Protein AF-A0A8T0DRS9-F1 (afdb_monomer_lite)

Organism: NCBI:txid34504

Secondary structure (DSSP, 8-state):
-TT--HHHHHHHHHTT-TTTTS-HHHHHHHSHHHHHHHHHH-TTT--GGG-----SHHHHHHHHHHHHHHHHH-HHHHHHHHHTTTTTTHHHHHHHHTT-TTHHHHHHHHHHHHHH-PPP---SSS---STHHHHHHS-GGGSPPHHHHHHHHS-HHHHHH---HHHHHHHHHHHHHHHHHHHS---

Structure (mmCIF, N/CA/C/O backbone):
data_AF-A0A8T0DRS9-F1
#
_entry.id   AF-A0A8T0DRS9-F1
#
loop_
_atom_site.group_PDB
_atom_site.id
_atom_site.type_symbol
_atom_site.label_ato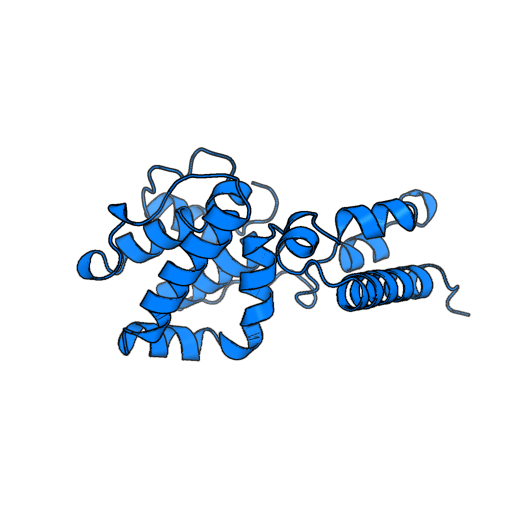m_id
_atom_site.label_alt_id
_atom_site.label_comp_id
_atom_site.label_asym_id
_atom_site.label_entity_id
_atom_site.label_seq_id
_atom_site.pdbx_PDB_ins_code
_atom_site.Cartn_x
_atom_site.Cartn_y
_atom_site.Cartn_z
_atom_site.occupancy
_atom_site.B_iso_or_equiv
_atom_site.auth_seq_id
_atom_site.auth_comp_id
_atom_site.auth_asym_id
_atom_site.auth_atom_id
_atom_site.pdbx_PDB_model_num
ATOM 1 N N . MET A 1 1 ? -8.642 -8.066 -9.928 1.00 46.03 1 MET A N 1
ATOM 2 C CA . MET A 1 1 ? -8.409 -8.672 -8.598 1.00 46.03 1 MET A CA 1
ATOM 3 C C . MET A 1 1 ? -7.389 -9.819 -8.673 1.00 46.03 1 MET A C 1
ATOM 5 O O . MET A 1 1 ? -7.574 -10.842 -8.034 1.00 46.03 1 MET A O 1
ATOM 9 N N . ALA A 1 2 ? -6.316 -9.695 -9.464 1.00 46.25 2 ALA A N 1
ATOM 10 C CA . ALA A 1 2 ? -5.325 -10.766 -9.580 1.00 46.25 2 ALA A CA 1
ATOM 11 C C . ALA A 1 2 ? -4.291 -10.628 -8.448 1.00 46.25 2 ALA A C 1
ATOM 13 O O . ALA A 1 2 ? -3.610 -9.605 -8.366 1.00 46.25 2 ALA A O 1
ATOM 14 N N . GLY A 1 3 ? -4.208 -11.627 -7.566 1.00 65.19 3 GLY A N 1
ATOM 15 C CA . GLY A 1 3 ? -3.135 -11.766 -6.571 1.00 65.19 3 GLY A CA 1
ATOM 16 C C . GLY A 1 3 ? -3.484 -11.466 -5.108 1.00 65.19 3 GLY A C 1
ATOM 17 O O . GLY A 1 3 ? -2.577 -11.493 -4.282 1.00 65.19 3 GLY A O 1
ATOM 18 N N . LEU A 1 4 ? -4.744 -11.172 -4.767 1.00 73.94 4 LEU A N 1
ATOM 19 C CA . LEU A 1 4 ? -5.191 -11.125 -3.367 1.00 73.94 4 LEU A CA 1
ATOM 20 C C . LEU A 1 4 ? -5.610 -12.520 -2.909 1.00 73.94 4 LEU A C 1
ATOM 22 O O . LEU A 1 4 ? -6.328 -13.215 -3.629 1.00 73.94 4 LEU A O 1
ATOM 26 N N . THR A 1 5 ? -5.197 -12.915 -1.706 1.00 81.19 5 THR A N 1
ATOM 27 C CA . THR A 1 5 ? -5.660 -14.168 -1.108 1.00 81.19 5 THR A CA 1
ATOM 28 C C . THR A 1 5 ? -7.154 -14.075 -0.806 1.00 81.19 5 THR A C 1
ATOM 30 O O . THR A 1 5 ? -7.698 -13.008 -0.496 1.00 81.19 5 THR A O 1
ATOM 33 N N . ARG A 1 6 ? -7.845 -15.215 -0.898 1.00 83.50 6 ARG A N 1
ATOM 34 C CA . ARG A 1 6 ? -9.301 -15.286 -0.697 1.00 83.50 6 ARG A CA 1
ATOM 35 C C . ARG A 1 6 ? -9.728 -14.735 0.665 1.00 83.50 6 ARG A C 1
ATOM 37 O O . ARG A 1 6 ? -10.801 -14.154 0.785 1.00 83.50 6 ARG A O 1
ATOM 44 N N . GLU A 1 7 ? -8.896 -14.932 1.680 1.00 85.56 7 GLU A N 1
ATOM 45 C CA . GLU A 1 7 ? -9.146 -14.492 3.053 1.00 85.56 7 GLU A CA 1
ATOM 46 C C . GLU A 1 7 ? -9.147 -12.967 3.166 1.00 85.56 7 GLU A C 1
ATOM 48 O O . GLU A 1 7 ? -10.115 -12.399 3.671 1.00 85.56 7 GLU A O 1
ATOM 53 N N . VAL A 1 8 ? -8.133 -12.305 2.600 1.00 84.69 8 VAL A N 1
ATOM 54 C CA . VAL A 1 8 ? -8.031 -10.838 2.591 1.00 84.69 8 VAL A CA 1
ATOM 55 C C . VAL A 1 8 ? -9.166 -10.224 1.770 1.00 84.69 8 VAL A C 1
ATOM 57 O O . VAL A 1 8 ? -9.766 -9.239 2.188 1.00 84.69 8 VAL A O 1
ATOM 60 N N . ALA A 1 9 ? -9.527 -10.830 0.635 1.00 84.69 9 ALA A N 1
ATOM 61 C CA . ALA A 1 9 ? -10.648 -10.357 -0.178 1.00 84.69 9 ALA A CA 1
ATOM 62 C C . ALA A 1 9 ? -11.995 -10.452 0.562 1.00 84.69 9 ALA A C 1
ATOM 64 O O . ALA A 1 9 ? -12.776 -9.502 0.540 1.00 84.69 9 ALA A O 1
ATOM 65 N N . ARG A 1 10 ? -12.262 -11.570 1.254 1.00 86.69 10 ARG A N 1
ATOM 66 C CA . ARG A 1 10 ? -13.471 -11.728 2.084 1.00 86.69 10 ARG A CA 1
ATOM 67 C C . ARG A 1 10 ? -13.501 -10.740 3.240 1.00 86.69 10 ARG A C 1
ATOM 69 O O . ARG A 1 10 ? -14.558 -10.200 3.544 1.00 86.69 10 ARG A O 1
ATOM 76 N N . TRP A 1 11 ? -12.354 -10.500 3.864 1.00 88.94 11 TRP A N 1
ATOM 77 C CA . TRP A 1 11 ? -12.235 -9.517 4.928 1.00 88.94 11 TRP A CA 1
ATOM 78 C C . TRP A 1 11 ? -12.556 -8.102 4.443 1.00 88.94 11 TRP A C 1
ATOM 80 O O . TRP A 1 11 ? -13.396 -7.438 5.042 1.00 88.94 11 TRP A O 1
ATOM 90 N N . LEU A 1 12 ? -11.980 -7.669 3.320 1.00 85.81 12 LEU A N 1
ATOM 91 C CA . LEU A 1 12 ? -12.289 -6.354 2.748 1.00 85.81 12 LEU A CA 1
ATOM 92 C C . LEU A 1 12 ? -13.773 -6.207 2.394 1.00 85.81 12 LEU A C 1
ATOM 94 O O . LEU A 1 12 ? -14.360 -5.165 2.665 1.00 85.81 12 LEU A O 1
ATOM 98 N N . LEU A 1 13 ? -14.395 -7.263 1.861 1.00 85.44 13 LEU A N 1
ATOM 99 C CA . LEU A 1 13 ? -15.836 -7.283 1.606 1.00 85.44 13 LEU A CA 1
ATOM 100 C C . LEU A 1 13 ? -16.659 -7.177 2.898 1.00 85.44 13 LEU A C 1
ATOM 102 O O . LEU A 1 13 ? -17.650 -6.459 2.922 1.00 85.44 13 LEU A O 1
ATOM 106 N N . SER A 1 14 ? -16.238 -7.838 3.981 1.00 86.81 14 SER A N 1
ATOM 107 C CA . SER A 1 14 ? -16.949 -7.780 5.268 1.00 86.81 14 SER A CA 1
ATOM 108 C C . SER A 1 14 ? -16.939 -6.397 5.926 1.00 86.81 14 SER A C 1
ATOM 110 O O . SER A 1 14 ? -17.808 -6.110 6.742 1.00 86.81 14 SER A O 1
ATOM 112 N N . LEU A 1 15 ? -15.989 -5.533 5.556 1.00 84.00 15 LEU A N 1
ATOM 113 C CA . LEU A 1 15 ? -15.896 -4.161 6.058 1.00 84.00 15 LEU A CA 1
ATOM 114 C C . LEU A 1 15 ? -16.894 -3.202 5.385 1.00 84.00 15 LEU A C 1
ATOM 116 O O . LEU A 1 15 ? -17.016 -2.068 5.835 1.00 84.00 15 LEU A O 1
ATOM 120 N N . ASN A 1 16 ? -17.606 -3.633 4.330 1.00 79.31 16 ASN A N 1
ATOM 121 C CA . ASN A 1 16 ? -18.579 -2.825 3.578 1.00 79.31 16 ASN A CA 1
ATOM 122 C C . ASN A 1 16 ? -18.042 -1.438 3.169 1.00 79.31 16 ASN A C 1
ATOM 124 O O . ASN A 1 16 ? -18.713 -0.418 3.317 1.00 79.31 16 ASN A O 1
ATOM 128 N N . LEU A 1 17 ? -16.811 -1.402 2.649 1.00 79.88 17 LEU A N 1
ATOM 129 C CA . LEU A 1 17 ? -16.143 -0.155 2.276 1.00 79.88 17 LEU A CA 1
ATOM 130 C C . LEU A 1 17 ? -16.810 0.475 1.036 1.00 79.88 17 LEU A C 1
ATOM 132 O O . LEU A 1 17 ? -16.958 -0.206 0.013 1.00 79.88 17 LEU A O 1
ATOM 136 N N . PRO A 1 18 ? -17.149 1.776 1.064 1.00 70.75 18 PRO A N 1
ATOM 137 C CA . PRO A 1 18 ? -17.890 2.435 -0.014 1.00 70.75 18 PRO A CA 1
ATOM 138 C C . PRO A 1 18 ? -17.114 2.475 -1.342 1.00 70.75 18 PRO A C 1
ATOM 140 O O . PRO A 1 18 ? -17.714 2.413 -2.417 1.00 70.75 18 PRO A O 1
ATOM 143 N N . HIS A 1 19 ? -15.776 2.504 -1.299 1.00 66.00 19 HIS A N 1
ATOM 144 C CA . HIS A 1 19 ? -14.925 2.614 -2.491 1.00 66.00 19 HIS A CA 1
ATOM 145 C C . HIS A 1 19 ? -14.345 1.283 -3.002 1.00 66.00 19 HIS A C 1
ATOM 147 O O . HIS A 1 19 ? -13.561 1.275 -3.956 1.00 66.00 19 HIS A O 1
ATOM 153 N N . PHE A 1 20 ? -14.751 0.138 -2.440 1.00 64.69 20 PHE A N 1
ATOM 154 C CA . PHE A 1 20 ? -14.174 -1.168 -2.794 1.00 64.69 20 PHE A CA 1
ATOM 155 C C . PHE A 1 20 ? -14.444 -1.607 -4.250 1.00 64.69 20 PHE A C 1
ATOM 157 O O . PHE A 1 20 ? -13.654 -2.352 -4.830 1.00 64.69 20 PHE A O 1
ATOM 164 N N . ASN A 1 21 ? -15.511 -1.100 -4.883 1.00 59.84 21 ASN A N 1
ATOM 165 C CA . ASN A 1 21 ? -15.937 -1.500 -6.234 1.00 59.84 21 ASN A CA 1
ATOM 166 C C . ASN A 1 21 ? -15.096 -0.915 -7.391 1.00 59.84 21 ASN A C 1
ATOM 168 O O . ASN A 1 21 ? -15.341 -1.237 -8.554 1.00 59.84 21 ASN A O 1
ATOM 172 N N . LYS A 1 22 ? -14.110 -0.052 -7.113 1.00 62.28 22 LYS A N 1
ATOM 173 C CA . LYS A 1 22 ? -13.259 0.591 -8.134 1.00 62.28 22 LYS A CA 1
ATOM 174 C C . LYS A 1 22 ? -11.864 -0.054 -8.201 1.00 62.28 22 LYS A C 1
ATOM 176 O O . LYS A 1 22 ? -11.583 -1.042 -7.530 1.00 62.28 22 LYS A O 1
ATOM 181 N N . LYS A 1 23 ? -10.962 0.466 -9.052 1.00 74.44 23 LYS A N 1
ATOM 182 C CA . LYS A 1 23 ? -9.571 -0.021 -9.200 1.00 74.44 23 LYS A CA 1
ATOM 183 C C . LYS A 1 23 ? -8.839 0.022 -7.847 1.00 74.44 23 LYS A C 1
ATOM 185 O O . LYS A 1 23 ? -8.215 1.027 -7.523 1.00 74.44 23 LYS A O 1
ATOM 190 N N . LEU A 1 24 ? -8.878 -1.084 -7.098 1.00 75.38 24 LEU A N 1
ATOM 191 C CA . LEU A 1 24 ? -8.311 -1.238 -5.749 1.00 75.38 24 LEU A CA 1
ATOM 192 C C . LEU A 1 24 ? -6.879 -0.702 -5.643 1.00 75.38 24 LEU A C 1
ATOM 194 O O . LEU A 1 24 ? -6.515 -0.062 -4.665 1.00 75.38 24 LEU A O 1
ATOM 198 N N . GLN A 1 25 ? -6.083 -0.909 -6.695 1.00 76.88 25 GLN A N 1
ATOM 199 C CA . GLN A 1 25 ? -4.705 -0.441 -6.734 1.00 76.88 25 GLN A CA 1
ATOM 200 C C . GLN A 1 25 ? -4.586 1.087 -6.632 1.00 76.88 25 GLN A C 1
ATOM 202 O O . GLN A 1 25 ? -3.713 1.593 -5.936 1.00 76.88 25 GLN A O 1
ATOM 207 N N . CYS A 1 26 ? -5.476 1.827 -7.292 1.00 76.62 26 CYS A N 1
ATOM 208 C CA . CYS A 1 26 ? -5.476 3.287 -7.253 1.00 76.62 26 CYS A CA 1
ATOM 209 C C . CYS A 1 26 ? -5.907 3.802 -5.877 1.00 76.62 26 CYS A C 1
ATOM 211 O O . CYS A 1 26 ? -5.278 4.711 -5.352 1.00 76.62 26 CYS A O 1
ATOM 213 N N . TYR A 1 27 ? -6.925 3.187 -5.274 1.00 80.31 27 TYR A N 1
ATOM 214 C CA . TYR A 1 27 ? -7.449 3.596 -3.968 1.00 80.31 27 TYR A CA 1
ATOM 215 C C . TYR A 1 27 ? -6.508 3.258 -2.807 1.00 80.31 27 TYR A C 1
ATOM 217 O O . TYR A 1 27 ? -6.389 4.045 -1.869 1.00 80.31 27 TYR A O 1
ATOM 225 N N . VAL A 1 28 ? -5.788 2.133 -2.891 1.00 82.44 28 VAL A N 1
ATOM 226 C CA . VAL A 1 28 ? -4.712 1.827 -1.939 1.00 82.44 28 VAL A CA 1
ATOM 227 C C . VAL A 1 28 ? -3.534 2.768 -2.150 1.00 82.44 28 VAL A C 1
ATOM 229 O O . VAL A 1 28 ? -3.072 3.354 -1.181 1.00 82.44 28 VAL A O 1
ATOM 232 N N . ALA A 1 29 ? -3.079 2.988 -3.389 1.00 83.94 29 ALA A N 1
ATOM 233 C CA . ALA A 1 29 ? -1.990 3.932 -3.650 1.00 83.94 29 ALA A CA 1
ATOM 234 C C . ALA A 1 29 ? -2.339 5.365 -3.213 1.00 83.94 29 ALA A C 1
ATOM 236 O O . ALA A 1 29 ? -1.458 6.099 -2.773 1.00 83.94 29 ALA A O 1
ATOM 237 N N . ASN A 1 30 ? -3.618 5.747 -3.281 1.00 87.12 30 ASN A N 1
ATOM 238 C CA . ASN A 1 30 ? -4.102 7.030 -2.781 1.00 87.12 30 ASN A CA 1
ATOM 239 C C . ASN A 1 30 ? -4.187 7.118 -1.248 1.00 87.12 30 ASN A C 1
ATOM 241 O O . ASN A 1 30 ? -4.237 8.207 -0.688 1.00 87.12 30 ASN A O 1
ATOM 245 N N . GLY A 1 31 ? -4.187 5.985 -0.551 1.00 85.25 31 GLY A N 1
ATOM 246 C CA . GLY A 1 31 ? -4.298 5.939 0.904 1.00 85.25 31 GLY A CA 1
ATOM 247 C C . GLY A 1 31 ? -5.734 6.070 1.418 1.00 85.25 31 GLY A C 1
ATOM 248 O O . GLY A 1 31 ? -5.994 5.639 2.534 1.00 85.25 31 GLY A O 1
ATOM 249 N N . VAL A 1 32 ? -6.692 6.544 0.609 1.00 87.25 32 VAL A N 1
ATOM 250 C CA . VAL A 1 32 ? -8.112 6.672 0.999 1.00 87.25 32 VAL A CA 1
ATOM 251 C C . VAL A 1 32 ? -8.687 5.335 1.469 1.00 87.25 32 VAL A C 1
ATOM 253 O O . VAL A 1 32 ? -9.280 5.280 2.538 1.00 87.25 32 VAL A O 1
ATOM 256 N N . LEU A 1 33 ? -8.432 4.228 0.755 1.00 87.62 33 LEU A N 1
ATOM 257 C CA . LEU A 1 33 ? -8.924 2.913 1.199 1.00 87.62 33 LEU A CA 1
ATOM 258 C C . LEU A 1 33 ? -8.335 2.507 2.555 1.00 87.62 33 LEU A C 1
ATOM 260 O O . LEU A 1 33 ? -9.010 1.901 3.379 1.00 87.62 33 LEU A O 1
ATOM 264 N N . VAL A 1 34 ? -7.059 2.823 2.783 1.00 87.12 34 VAL A N 1
ATOM 265 C CA . VAL A 1 34 ? -6.387 2.506 4.047 1.00 87.12 34 VAL A CA 1
ATOM 266 C C . VAL A 1 34 ? -6.965 3.362 5.172 1.00 87.12 34 VAL A C 1
ATOM 268 O O . VAL A 1 34 ? -7.214 2.837 6.253 1.00 87.12 34 VAL A O 1
ATOM 271 N N . ALA A 1 35 ? -7.253 4.639 4.913 1.00 88.19 35 ALA A N 1
ATOM 272 C CA . ALA A 1 35 ? -7.939 5.516 5.855 1.00 88.19 35 ALA A CA 1
ATOM 273 C C . ALA A 1 35 ? -9.351 5.007 6.194 1.00 88.19 35 ALA A C 1
ATOM 275 O O . ALA A 1 35 ? -9.716 4.992 7.365 1.00 88.19 35 ALA A O 1
ATOM 276 N N . GLU A 1 36 ? -10.114 4.515 5.217 1.00 88.19 36 GLU A N 1
ATOM 277 C CA . GLU A 1 36 ? -11.431 3.908 5.461 1.00 88.19 36 GLU A CA 1
ATOM 278 C C . GLU A 1 36 ? -11.343 2.643 6.308 1.00 88.19 36 GLU A C 1
ATOM 280 O O . GLU A 1 36 ? -12.080 2.507 7.282 1.00 88.19 36 GLU A O 1
ATOM 285 N N . ILE A 1 37 ? -10.403 1.745 5.990 1.00 87.69 37 ILE A N 1
ATOM 286 C CA . ILE A 1 37 ? -10.152 0.549 6.803 1.00 87.69 37 ILE A CA 1
ATOM 287 C C . ILE A 1 37 ? -9.839 0.968 8.242 1.00 87.69 37 ILE A C 1
ATOM 289 O O . ILE A 1 37 ? -10.420 0.423 9.176 1.00 87.69 37 ILE A O 1
ATOM 293 N N . LEU A 1 38 ? -8.960 1.955 8.436 1.00 84.94 38 LEU A N 1
ATOM 294 C CA . LEU A 1 38 ? -8.630 2.460 9.768 1.00 84.94 38 LEU A CA 1
ATOM 295 C C . LEU A 1 38 ? -9.840 3.095 10.464 1.00 84.94 38 LEU A C 1
ATOM 297 O O . LEU A 1 38 ? -10.013 2.884 11.662 1.00 84.94 38 LEU A O 1
ATOM 301 N N . HIS A 1 39 ? -10.691 3.816 9.734 1.00 87.88 39 HIS A N 1
ATOM 302 C CA . HIS A 1 39 ? -11.919 4.407 10.261 1.00 87.88 39 HIS A CA 1
ATOM 303 C C . HIS A 1 39 ? -12.922 3.340 10.729 1.00 87.88 39 HIS A C 1
ATOM 305 O O . HIS A 1 39 ? -13.549 3.525 11.767 1.00 87.88 39 HIS A O 1
ATOM 311 N N . CYS A 1 40 ? -13.019 2.187 10.053 1.00 87.44 40 CYS A N 1
ATOM 312 C CA . CYS A 1 40 ? -13.867 1.075 10.503 1.00 87.44 40 CYS A CA 1
ATOM 313 C C . CYS A 1 40 ? -13.465 0.530 11.885 1.00 87.44 40 CYS A C 1
ATOM 315 O O . CYS A 1 40 ? -14.333 0.136 12.659 1.00 87.44 40 CYS A O 1
ATOM 317 N N . TYR A 1 41 ? -12.166 0.497 12.205 1.00 83.50 41 TYR A N 1
ATOM 318 C CA . TYR A 1 41 ? -11.684 0.030 13.515 1.00 83.50 41 TYR A CA 1
ATOM 319 C C . TYR A 1 41 ? -11.590 1.153 14.554 1.00 83.50 41 TYR A C 1
ATOM 321 O O . TYR A 1 41 ? -11.786 0.909 15.745 1.00 83.50 41 TYR A O 1
ATOM 329 N N . TYR A 1 42 ? -11.278 2.374 14.118 1.00 84.38 42 TYR A N 1
ATOM 330 C CA . TYR A 1 42 ? -11.006 3.527 14.976 1.00 84.38 42 TYR A CA 1
ATOM 331 C C . TYR A 1 42 ? -11.678 4.805 14.437 1.00 84.38 42 TYR A C 1
ATOM 333 O O . TYR A 1 42 ? -10.984 5.753 14.045 1.00 84.38 42 TYR A O 1
ATOM 341 N N . PRO A 1 43 ? -13.023 4.886 14.459 1.00 84.12 43 PRO A N 1
ATOM 342 C CA . PRO A 1 43 ? -13.759 5.992 13.839 1.00 84.12 43 PRO A CA 1
ATOM 343 C C . PRO A 1 43 ? -13.430 7.351 14.471 1.00 84.12 43 PRO A C 1
ATOM 345 O O . PRO A 1 43 ? -13.326 8.357 13.778 1.00 84.12 43 PRO A O 1
ATOM 348 N N . ASN A 1 44 ? -13.157 7.373 15.779 1.00 83.12 44 ASN A N 1
ATOM 349 C CA . ASN A 1 44 ? -12.844 8.597 16.526 1.00 83.12 44 ASN A CA 1
ATOM 350 C C . ASN A 1 44 ? -11.442 9.163 16.236 1.00 83.12 44 ASN A C 1
ATOM 352 O O . ASN A 1 44 ? -11.121 10.258 16.689 1.00 83.12 44 ASN A O 1
ATOM 356 N N . LYS A 1 45 ? -10.575 8.397 15.563 1.00 80.50 45 LYS A N 1
ATOM 357 C CA . LYS A 1 45 ? -9.159 8.747 15.355 1.00 80.50 45 LYS A CA 1
ATOM 358 C C . LYS A 1 45 ? -8.842 9.118 13.916 1.00 80.50 45 LYS A C 1
ATOM 360 O O . LYS A 1 45 ? -7.914 9.884 13.675 1.00 80.50 45 LYS A O 1
ATOM 365 N N . VAL A 1 46 ? -9.610 8.590 12.968 1.00 84.19 46 VAL A N 1
ATOM 366 C CA . VAL A 1 46 ? -9.441 8.872 11.544 1.00 84.19 46 VAL A CA 1
ATOM 367 C C . VAL A 1 46 ? -10.637 9.659 11.050 1.00 84.19 46 VAL A C 1
ATOM 369 O O . VAL A 1 46 ? -11.720 9.115 10.875 1.00 84.19 46 VAL A O 1
ATOM 372 N N . GLN A 1 47 ? -10.429 10.947 10.805 1.00 86.00 47 GLN A N 1
ATOM 373 C CA . GLN A 1 47 ? -11.436 11.816 10.207 1.00 86.00 47 GLN A CA 1
ATOM 374 C C . GLN A 1 47 ? -11.314 11.749 8.685 1.00 86.00 47 GLN A C 1
ATOM 376 O O . GLN A 1 47 ? -10.331 12.231 8.121 1.00 86.00 47 GLN A O 1
ATOM 381 N N . LEU A 1 48 ? -12.304 11.133 8.031 1.00 85.12 48 LEU A N 1
ATOM 382 C CA . LEU A 1 48 ? -12.307 10.911 6.581 1.00 85.12 48 LEU A CA 1
ATOM 383 C C . LEU A 1 48 ? -12.357 12.217 5.770 1.00 85.12 48 LEU A C 1
ATOM 385 O O . LEU A 1 48 ? -11.843 12.253 4.659 1.00 85.12 48 LEU A O 1
ATOM 389 N N . GLU A 1 49 ? -12.889 13.298 6.344 1.00 85.25 49 GLU A N 1
ATOM 390 C CA . GLU A 1 49 ? -12.997 14.628 5.716 1.00 85.25 49 GLU A CA 1
ATOM 391 C C . GLU A 1 49 ? -11.643 15.232 5.315 1.00 85.25 49 GLU A C 1
ATOM 393 O O . GLU A 1 49 ? -11.561 16.014 4.372 1.00 85.25 49 GLU A O 1
ATOM 398 N N . HIS A 1 50 ? -10.567 14.850 6.006 1.00 85.25 50 HIS A N 1
ATOM 399 C CA . HIS A 1 50 ? -9.220 15.342 5.718 1.00 85.25 50 HIS A CA 1
ATOM 400 C C . HIS A 1 50 ? -8.551 14.642 4.529 1.00 85.25 50 HIS A C 1
ATOM 402 O O . HIS A 1 50 ? -7.497 15.088 4.075 1.00 85.25 50 HIS A O 1
ATOM 408 N N . TYR A 1 51 ? -9.128 13.545 4.036 1.00 86.75 51 TYR A N 1
ATOM 409 C CA . TYR A 1 51 ? -8.563 12.759 2.947 1.00 86.75 51 TYR A CA 1
ATOM 410 C C . TYR A 1 51 ? -9.187 13.159 1.618 1.00 86.75 51 TYR A C 1
ATOM 412 O O . TYR A 1 51 ? -10.405 13.144 1.451 1.00 86.75 51 TYR A O 1
ATOM 420 N N . VAL A 1 52 ? -8.338 13.471 0.641 1.00 86.31 52 VAL A N 1
ATOM 421 C CA . VAL A 1 52 ? -8.789 13.918 -0.682 1.00 86.31 52 VAL A CA 1
ATOM 422 C C . VAL A 1 52 ? -8.636 12.780 -1.687 1.00 86.31 52 VAL A C 1
ATOM 424 O O . VAL A 1 52 ? -7.534 12.255 -1.877 1.00 86.31 52 VAL A O 1
ATOM 427 N N . ASP A 1 53 ? -9.724 12.400 -2.368 1.00 84.19 53 ASP A N 1
ATOM 428 C CA . ASP A 1 53 ? -9.628 11.462 -3.491 1.00 84.19 53 ASP A CA 1
ATOM 429 C C . ASP A 1 53 ? -8.983 12.167 -4.695 1.00 84.19 53 ASP A C 1
ATOM 431 O O . ASP A 1 53 ? -9.518 13.132 -5.239 1.00 84.19 53 ASP A O 1
ATOM 435 N N . GLY A 1 54 ? -7.795 11.721 -5.096 1.00 82.38 54 GLY A N 1
ATOM 436 C CA . GLY A 1 54 ? -7.004 12.368 -6.128 1.00 82.38 54 GLY A CA 1
ATOM 437 C C . GLY A 1 54 ? -5.870 11.473 -6.609 1.00 82.38 54 GLY A C 1
ATOM 438 O O . GLY A 1 54 ? -5.277 10.707 -5.858 1.00 82.38 54 GLY A O 1
ATOM 439 N N . ASN A 1 55 ? -5.543 11.568 -7.897 1.00 78.50 55 ASN A N 1
ATOM 440 C CA . ASN A 1 55 ? -4.511 10.724 -8.510 1.00 78.50 55 ASN A CA 1
ATOM 441 C C . ASN A 1 55 ? -3.122 11.399 -8.558 1.00 78.50 55 ASN A C 1
ATOM 443 O O . ASN A 1 55 ? -2.132 10.794 -8.984 1.00 78.50 55 ASN A O 1
ATOM 447 N N . SER A 1 56 ? -3.031 12.669 -8.145 1.00 85.06 56 SER A N 1
ATOM 448 C CA . SER A 1 56 ? -1.770 13.416 -8.158 1.00 85.06 56 SER A CA 1
ATOM 449 C C . SER A 1 56 ? -0.779 12.818 -7.152 1.00 85.06 56 SER A C 1
ATOM 451 O O . SER A 1 56 ? -1.174 12.333 -6.095 1.00 85.06 56 SER A O 1
ATOM 453 N N . VAL A 1 57 ? 0.520 12.825 -7.465 1.00 83.38 57 VAL A N 1
ATOM 454 C CA . VAL A 1 57 ? 1.551 12.299 -6.546 1.00 83.38 57 VAL A CA 1
ATOM 455 C C . VAL A 1 57 ? 1.521 13.056 -5.215 1.00 83.38 57 VAL A C 1
ATOM 457 O O . VAL A 1 57 ? 1.535 12.426 -4.164 1.00 83.38 57 VAL A O 1
ATOM 460 N N . HIS A 1 58 ? 1.382 14.383 -5.262 1.00 84.19 58 HIS A N 1
ATOM 461 C CA . HIS A 1 58 ? 1.314 15.234 -4.075 1.00 84.19 58 HIS A CA 1
ATOM 462 C C . HIS A 1 58 ? 0.122 14.897 -3.171 1.00 84.19 58 HIS A C 1
ATOM 464 O O . HIS A 1 58 ? 0.294 14.788 -1.961 1.00 84.19 58 HIS A O 1
ATOM 470 N N . THR A 1 59 ? -1.063 14.668 -3.749 1.00 86.81 59 THR A N 1
ATOM 471 C CA . THR A 1 59 ? -2.261 14.273 -2.988 1.00 86.81 59 THR A CA 1
ATOM 472 C C . THR A 1 59 ? -2.049 12.932 -2.296 1.00 86.81 59 THR A C 1
ATOM 474 O O . THR A 1 59 ? -2.327 12.808 -1.107 1.00 86.81 59 THR A O 1
ATOM 477 N N . ARG A 1 60 ? -1.481 11.948 -3.006 1.00 87.44 60 ARG A N 1
ATOM 478 C CA . ARG A 1 60 ? -1.192 10.629 -2.428 1.00 87.44 60 ARG A CA 1
ATOM 479 C C . ARG A 1 60 ? -0.216 10.738 -1.261 1.00 87.44 60 ARG A C 1
ATOM 481 O O . ARG A 1 60 ? -0.511 10.236 -0.184 1.00 87.44 60 ARG A O 1
ATOM 488 N N . VAL A 1 61 ? 0.916 11.418 -1.450 1.00 85.12 61 VAL A N 1
ATOM 489 C CA . VAL A 1 61 ? 1.920 11.608 -0.389 1.00 85.12 61 VAL A CA 1
ATOM 490 C C . VAL A 1 61 ? 1.300 12.306 0.824 1.00 85.12 61 VAL A C 1
ATOM 492 O O . VAL A 1 61 ? 1.446 11.818 1.940 1.00 85.12 61 VAL A O 1
ATOM 495 N N . SER A 1 62 ? 0.521 13.371 0.607 1.00 87.81 62 SER A N 1
ATOM 496 C CA . SER A 1 62 ? -0.164 14.097 1.682 1.00 87.81 62 SER A CA 1
ATOM 497 C C . SER A 1 62 ? -1.146 13.215 2.466 1.00 87.81 62 SER A C 1
ATOM 499 O O . SER A 1 62 ? -1.083 13.181 3.696 1.00 87.81 62 SER A O 1
ATOM 501 N N . ASN A 1 63 ? -1.986 12.435 1.776 1.00 90.50 63 ASN A N 1
ATOM 502 C CA . ASN A 1 63 ? -2.896 11.475 2.408 1.00 90.50 63 ASN A CA 1
ATOM 503 C C . ASN A 1 63 ? -2.125 10.436 3.241 1.00 90.50 63 ASN A C 1
ATOM 505 O O . ASN A 1 63 ? -2.482 10.138 4.381 1.00 90.50 63 ASN A O 1
ATOM 509 N N . TRP A 1 64 ? -1.031 9.902 2.700 1.00 86.62 64 TRP A N 1
ATOM 510 C CA . TRP A 1 64 ? -0.196 8.935 3.410 1.00 86.62 64 TRP A CA 1
ATOM 511 C C . TRP A 1 64 ? 0.540 9.536 4.608 1.00 86.62 64 TRP A C 1
ATOM 513 O O . TRP A 1 64 ? 0.739 8.843 5.605 1.00 86.62 64 TRP A O 1
ATOM 523 N N . ASP A 1 65 ? 0.901 10.815 4.567 1.00 85.19 65 ASP A N 1
ATOM 524 C CA . ASP A 1 65 ? 1.489 11.504 5.714 1.00 85.19 65 ASP A CA 1
ATOM 525 C C . ASP A 1 65 ? 0.472 11.735 6.837 1.00 85.19 65 ASP A C 1
ATOM 527 O O . ASP A 1 65 ? 0.829 11.606 8.011 1.00 85.19 65 ASP A O 1
ATOM 531 N N . LEU A 1 66 ? -0.801 11.994 6.515 1.00 86.69 66 LEU A N 1
ATOM 532 C CA . LEU A 1 66 ? -1.879 12.011 7.514 1.00 86.69 66 LEU A CA 1
ATOM 533 C C . LEU A 1 66 ? -2.032 10.642 8.183 1.00 86.69 66 LEU A C 1
ATOM 535 O O . LEU A 1 66 ? -2.049 10.555 9.412 1.00 86.69 66 LEU A O 1
ATOM 539 N N . ILE A 1 67 ? -2.039 9.570 7.389 1.00 84.69 67 ILE A N 1
ATOM 540 C CA . ILE A 1 67 ? -2.079 8.192 7.893 1.00 84.69 67 ILE A CA 1
ATOM 541 C C . ILE A 1 67 ? -0.889 7.921 8.829 1.00 84.69 67 ILE A C 1
ATOM 543 O O . ILE A 1 67 ? -1.078 7.432 9.944 1.00 84.69 67 ILE A O 1
ATOM 547 N N . LYS A 1 68 ? 0.338 8.293 8.435 1.00 80.50 68 LYS A N 1
ATOM 548 C CA . LYS A 1 68 ? 1.538 8.159 9.286 1.00 80.50 68 LYS A CA 1
ATOM 549 C C . LYS A 1 68 ? 1.404 8.939 10.596 1.00 80.50 68 LYS A C 1
ATOM 551 O O . LYS A 1 68 ? 1.768 8.414 11.645 1.00 80.50 68 LYS A O 1
ATOM 556 N N . LYS A 1 69 ? 0.868 10.163 10.565 1.00 80.38 69 LYS A N 1
ATOM 557 C CA . LYS A 1 69 ? 0.633 10.968 11.777 1.00 80.38 69 LYS A CA 1
ATOM 558 C C . LYS A 1 69 ? -0.348 10.287 12.728 1.00 80.38 69 LYS A C 1
ATOM 560 O O . LYS A 1 69 ? -0.080 10.240 13.925 1.00 80.38 69 LYS A O 1
ATOM 565 N N . VAL A 1 70 ? -1.431 9.704 12.209 1.00 78.25 70 VAL A N 1
ATOM 566 C CA . VAL A 1 70 ? -2.361 8.893 13.016 1.00 78.25 70 VAL A CA 1
ATOM 567 C C . VAL A 1 70 ? -1.627 7.708 13.653 1.00 78.25 70 VAL A C 1
ATOM 569 O O . VAL A 1 70 ? -1.794 7.459 14.847 1.00 78.25 70 VAL A O 1
ATOM 572 N N . PHE A 1 71 ? -0.757 7.024 12.898 1.00 73.75 71 PHE A N 1
ATOM 573 C CA . PHE A 1 71 ? 0.034 5.907 13.423 1.00 73.75 71 PHE A CA 1
ATOM 574 C C . PHE A 1 71 ? 1.000 6.307 14.552 1.00 73.75 71 PHE A C 1
ATOM 576 O O . PHE A 1 71 ? 1.219 5.515 15.469 1.00 73.75 71 PHE A O 1
ATOM 583 N N . ILE A 1 72 ? 1.579 7.509 14.488 1.00 70.88 72 ILE A N 1
ATOM 584 C CA . ILE A 1 72 ? 2.562 8.008 15.464 1.00 70.88 72 ILE A CA 1
ATOM 585 C C . ILE A 1 72 ? 1.882 8.547 16.728 1.00 70.88 72 ILE A C 1
ATOM 587 O O . ILE A 1 72 ? 2.348 8.283 17.836 1.00 70.88 72 ILE A O 1
ATOM 591 N N . ASN A 1 73 ? 0.794 9.302 16.572 1.00 68.56 73 ASN A N 1
ATOM 592 C CA . ASN A 1 73 ? 0.175 10.032 17.678 1.00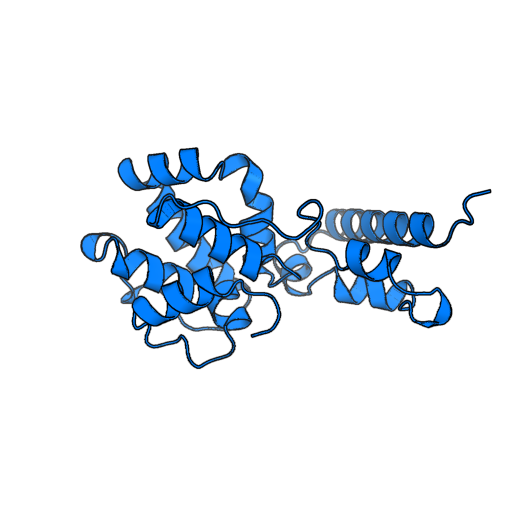 68.56 73 ASN A CA 1
ATOM 593 C C . ASN A 1 73 ? -0.590 9.120 18.647 1.00 68.56 73 ASN A C 1
ATOM 595 O O . ASN A 1 73 ? -0.720 9.451 19.826 1.00 68.56 73 ASN A O 1
ATOM 599 N N . ASP A 1 74 ? -1.087 7.970 18.184 1.00 66.56 74 ASP A N 1
ATOM 600 C CA . ASP A 1 74 ? -1.846 7.053 19.031 1.00 66.56 74 ASP A CA 1
ATOM 601 C C . ASP A 1 74 ? -0.993 5.894 19.546 1.00 66.56 74 ASP A C 1
ATOM 603 O O . ASP A 1 74 ? -0.593 5.001 18.806 1.00 66.56 74 ASP A O 1
ATOM 607 N N . LYS A 1 75 ? -0.797 5.839 20.867 1.00 58.91 75 LYS A N 1
ATOM 608 C CA . LYS A 1 75 ? 0.010 4.814 21.559 1.00 58.91 75 LYS A CA 1
ATOM 609 C C . LYS A 1 75 ? -0.487 3.374 21.319 1.00 58.91 75 LYS A C 1
ATOM 611 O O . LYS A 1 75 ? 0.305 2.432 21.339 1.00 58.91 75 LYS A O 1
ATOM 616 N N . LEU A 1 76 ? -1.791 3.194 21.073 1.00 56.25 76 LEU A N 1
ATOM 617 C CA . LEU A 1 76 ? -2.399 1.903 20.709 1.00 56.25 76 LEU A CA 1
ATOM 618 C C . LEU A 1 76 ? -2.056 1.485 19.277 1.00 56.25 76 LEU A C 1
ATOM 620 O O . LEU A 1 76 ? -1.722 0.327 19.025 1.00 56.25 76 LEU A O 1
ATOM 624 N N . ILE A 1 77 ? -2.087 2.445 18.360 1.00 59.62 77 ILE A N 1
ATOM 625 C CA . ILE A 1 77 ? -1.770 2.235 16.955 1.00 59.62 77 ILE A CA 1
ATOM 626 C C . ILE A 1 77 ? -0.247 2.090 16.774 1.00 59.62 77 ILE A C 1
ATOM 628 O O . ILE A 1 77 ? 0.205 1.255 15.998 1.00 59.62 77 ILE A O 1
ATOM 632 N N . PHE A 1 78 ? 0.558 2.780 17.581 1.00 55.62 78 PHE A N 1
ATOM 633 C CA . PHE A 1 78 ? 2.004 2.592 17.684 1.00 55.62 78 PHE A CA 1
ATOM 634 C C . PHE A 1 78 ? 2.381 1.159 18.096 1.00 55.62 78 PHE A C 1
ATOM 636 O O . PHE A 1 78 ? 3.346 0.597 17.584 1.00 55.62 78 PHE A O 1
ATOM 643 N N . LYS A 1 79 ? 1.595 0.512 18.969 1.00 56.50 79 LYS A N 1
ATOM 644 C CA . LYS A 1 79 ? 1.801 -0.898 19.346 1.00 56.50 79 LYS A CA 1
ATOM 645 C C . LYS A 1 79 ? 1.444 -1.860 18.202 1.00 56.50 79 LYS A C 1
ATOM 647 O O . LYS A 1 79 ? 2.149 -2.847 17.997 1.00 56.50 79 LYS A O 1
ATOM 652 N N . LEU A 1 80 ? 0.408 -1.543 17.420 1.00 58.00 80 LEU A N 1
ATOM 653 C CA . LEU A 1 80 ? 0.114 -2.202 16.136 1.00 58.00 80 LEU A CA 1
ATOM 654 C C . LEU A 1 80 ? 1.258 -1.996 15.129 1.00 58.00 80 LEU A C 1
ATOM 656 O O . LEU A 1 80 ? 1.653 -2.941 14.461 1.00 58.00 80 LEU A O 1
ATOM 660 N N . CYS A 1 81 ? 1.839 -0.798 15.084 1.00 56.22 81 CYS A N 1
ATOM 661 C CA . CYS A 1 81 ? 2.958 -0.407 14.227 1.00 56.22 81 CYS A CA 1
ATOM 662 C C . CYS A 1 81 ? 4.255 -1.164 14.583 1.00 56.22 81 CYS A C 1
ATOM 664 O O . CYS A 1 81 ? 4.951 -1.690 13.714 1.00 56.22 81 CYS A O 1
ATOM 666 N N . ALA A 1 82 ? 4.526 -1.319 15.881 1.00 56.72 82 ALA A N 1
ATOM 667 C CA . ALA A 1 82 ? 5.602 -2.160 16.394 1.00 56.72 82 ALA A CA 1
ATOM 668 C C . ALA A 1 82 ? 5.376 -3.645 16.051 1.00 56.72 82 ALA A C 1
ATOM 670 O O . ALA A 1 82 ? 6.311 -4.328 15.645 1.00 56.72 82 ALA A O 1
ATOM 671 N N . SER A 1 83 ? 4.130 -4.132 16.130 1.00 51.41 83 SER A N 1
ATOM 672 C CA . SER A 1 83 ? 3.762 -5.488 15.690 1.00 51.41 83 SER A CA 1
ATOM 673 C C . SER A 1 83 ? 3.830 -5.674 14.167 1.00 51.41 83 SER A C 1
ATOM 675 O O . SER A 1 83 ? 4.065 -6.788 13.707 1.00 51.41 83 SER A O 1
ATOM 677 N N . LEU A 1 84 ? 3.617 -4.606 13.396 1.00 53.66 84 LEU A N 1
ATOM 678 C CA . LEU A 1 84 ? 3.745 -4.541 11.936 1.00 53.66 84 LEU A CA 1
ATOM 679 C C . LEU A 1 84 ? 5.205 -4.528 11.466 1.00 53.66 84 LEU A C 1
ATOM 681 O O . LEU A 1 84 ? 5.450 -4.580 10.263 1.00 53.66 84 LEU A O 1
ATOM 685 N N . ASN A 1 85 ? 6.175 -4.428 12.387 1.00 51.69 85 ASN A N 1
ATOM 686 C CA . ASN A 1 85 ? 7.583 -4.214 12.052 1.00 51.69 85 ASN A CA 1
ATOM 687 C C . ASN A 1 85 ? 7.746 -3.030 11.074 1.00 51.69 85 ASN A C 1
ATOM 689 O O . ASN A 1 85 ? 8.536 -3.062 10.129 1.00 51.69 85 ASN A O 1
ATOM 693 N N . LEU A 1 86 ? 6.952 -1.972 11.275 1.00 50.38 86 LEU A N 1
ATOM 694 C CA . LEU A 1 86 ? 6.795 -0.888 10.303 1.00 50.38 86 LEU A CA 1
ATOM 695 C C . LEU A 1 86 ? 8.088 -0.098 10.044 1.00 50.38 86 LEU A C 1
ATOM 697 O O . LEU A 1 86 ? 8.216 0.517 8.988 1.00 50.38 86 LEU A O 1
ATOM 701 N N . SER A 1 87 ? 9.090 -0.184 10.929 1.00 43.19 87 SER A N 1
ATOM 702 C CA . SER A 1 87 ? 10.420 0.381 10.657 1.00 43.19 87 SER A CA 1
ATOM 703 C C . SER A 1 87 ? 11.169 -0.354 9.533 1.00 43.19 87 SER A C 1
ATOM 705 O O . SER A 1 87 ? 11.939 0.281 8.817 1.00 43.19 87 SER A O 1
ATOM 707 N N . LEU A 1 88 ? 10.918 -1.656 9.329 1.00 37.78 88 LEU A N 1
ATOM 708 C CA . LEU A 1 88 ? 11.411 -2.435 8.181 1.00 37.78 88 LEU A CA 1
ATOM 709 C C . LEU A 1 88 ? 10.540 -2.228 6.926 1.00 37.78 88 LEU A C 1
ATOM 711 O O . LEU A 1 88 ? 11.056 -2.248 5.808 1.00 37.78 88 LEU A O 1
ATOM 715 N N . ASN A 1 89 ? 9.241 -1.964 7.110 1.00 55.12 89 ASN A N 1
ATOM 716 C CA . ASN A 1 89 ? 8.241 -1.808 6.045 1.00 55.12 89 ASN A CA 1
ATOM 717 C C . ASN A 1 89 ? 8.020 -0.359 5.562 1.00 55.12 89 ASN A C 1
ATOM 719 O O . ASN A 1 89 ? 7.106 -0.106 4.775 1.00 55.12 89 ASN A O 1
ATOM 723 N N . SER A 1 90 ? 8.869 0.602 5.937 1.00 65.69 90 SER A N 1
ATOM 724 C CA . SER A 1 90 ? 8.868 1.943 5.319 1.00 65.69 90 SER A CA 1
ATOM 725 C C . SER A 1 90 ? 8.959 1.855 3.789 1.00 65.69 90 SER A C 1
ATOM 727 O O . SER A 1 90 ? 8.221 2.533 3.076 1.00 65.69 90 SER A O 1
ATOM 729 N N . ASN A 1 91 ? 9.770 0.915 3.296 1.00 73.38 91 ASN A N 1
ATOM 730 C CA . ASN A 1 91 ? 9.891 0.571 1.881 1.00 73.38 91 ASN A CA 1
ATOM 731 C C . ASN A 1 91 ? 8.585 0.031 1.274 1.00 73.38 91 ASN A C 1
ATOM 733 O O . ASN A 1 91 ? 8.344 0.233 0.088 1.00 73.38 91 ASN A O 1
ATOM 737 N N . LEU A 1 92 ? 7.752 -0.662 2.057 1.00 77.06 92 LEU A N 1
ATOM 738 C CA . LEU A 1 92 ? 6.472 -1.213 1.609 1.00 77.06 92 LEU A CA 1
ATOM 739 C C . LEU A 1 92 ? 5.420 -0.114 1.461 1.00 77.06 92 LEU A C 1
ATOM 741 O O . LEU A 1 92 ? 4.710 -0.102 0.457 1.00 77.06 92 LEU A O 1
ATOM 745 N N . ILE A 1 93 ? 5.341 0.821 2.414 1.00 79.50 93 ILE A N 1
ATOM 746 C CA . ILE A 1 93 ? 4.461 1.995 2.294 1.00 79.50 93 ILE A CA 1
ATOM 747 C C . ILE A 1 93 ? 4.896 2.846 1.100 1.00 79.50 93 ILE A C 1
ATOM 749 O O . ILE A 1 93 ? 4.061 3.192 0.272 1.00 79.50 93 ILE A O 1
ATOM 753 N N . ASP A 1 94 ? 6.193 3.124 0.966 1.00 80.38 94 ASP A N 1
ATOM 754 C CA . ASP A 1 94 ? 6.764 3.853 -0.175 1.00 80.38 94 ASP A CA 1
ATOM 755 C C . ASP A 1 94 ? 6.425 3.153 -1.507 1.00 80.38 94 ASP A C 1
ATOM 757 O O . ASP A 1 94 ? 5.886 3.742 -2.448 1.00 80.38 94 ASP A O 1
ATOM 761 N N . ALA A 1 95 ? 6.604 1.831 -1.555 1.00 81.50 95 ALA A N 1
ATOM 762 C CA . ALA A 1 95 ? 6.212 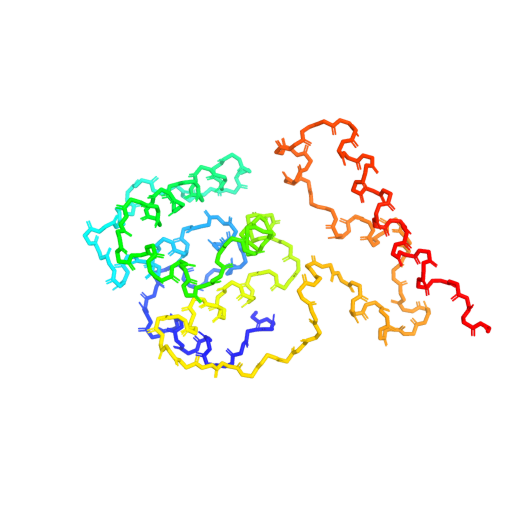1.016 -2.697 1.00 81.50 95 ALA A CA 1
ATOM 763 C C . ALA A 1 95 ? 4.691 1.005 -2.944 1.00 81.50 95 ALA A C 1
ATOM 765 O O . ALA A 1 95 ? 4.264 0.844 -4.091 1.00 81.50 95 ALA A O 1
ATOM 766 N N . ALA A 1 96 ? 3.857 1.150 -1.913 1.00 83.75 96 ALA A N 1
ATOM 767 C CA . ALA A 1 96 ? 2.403 1.224 -2.037 1.00 83.75 96 ALA A CA 1
ATOM 768 C C . ALA A 1 96 ? 1.940 2.598 -2.542 1.00 83.75 96 ALA A C 1
ATOM 770 O O . ALA A 1 96 ? 1.130 2.639 -3.468 1.00 83.75 96 ALA A O 1
ATOM 771 N N . ILE A 1 97 ? 2.515 3.698 -2.037 1.00 83.94 97 ILE A N 1
ATOM 772 C CA . ILE A 1 97 ? 2.285 5.077 -2.515 1.00 83.94 97 ILE A CA 1
ATOM 773 C C . ILE A 1 97 ? 2.516 5.149 -4.027 1.00 83.94 97 ILE A C 1
ATOM 775 O O . ILE A 1 97 ? 1.707 5.694 -4.790 1.00 83.94 97 ILE A O 1
ATOM 779 N N . HIS A 1 98 ? 3.612 4.545 -4.483 1.00 83.38 98 HIS A N 1
ATOM 780 C CA . HIS A 1 98 ? 3.983 4.512 -5.893 1.00 83.38 98 HIS A CA 1
ATOM 781 C C . HIS A 1 98 ? 3.235 3.453 -6.715 1.00 83.38 98 HIS A C 1
ATOM 783 O O . HIS A 1 98 ? 3.321 3.461 -7.945 1.00 83.38 98 HIS A O 1
ATOM 789 N N . GLY A 1 99 ? 2.470 2.562 -6.076 1.00 77.62 99 GLY A N 1
ATOM 790 C CA . GLY A 1 99 ? 1.744 1.489 -6.754 1.00 77.62 99 GLY A CA 1
ATOM 791 C C . GLY A 1 99 ? 2.679 0.504 -7.460 1.00 77.62 99 GLY A C 1
ATOM 792 O O . GLY A 1 99 ? 2.436 0.112 -8.608 1.00 77.62 99 GLY A O 1
ATOM 793 N N . LYS A 1 100 ? 3.793 0.148 -6.811 1.00 81.56 100 LYS A N 1
ATOM 794 C CA . LYS A 1 100 ? 4.703 -0.89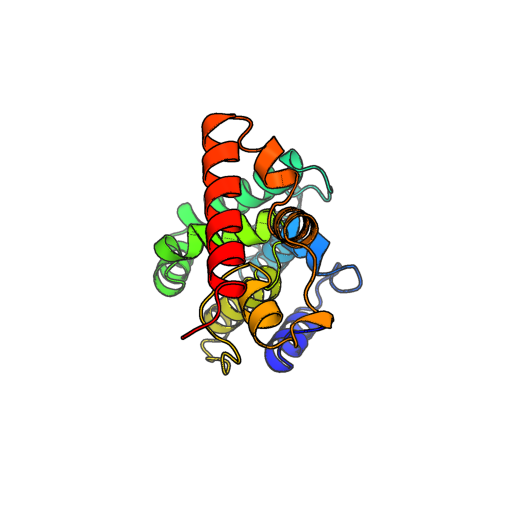9 -7.290 1.00 81.56 100 LYS A CA 1
ATOM 795 C C . LYS A 1 100 ? 4.011 -2.259 -7.331 1.00 81.56 100 LYS A C 1
ATOM 797 O O . LYS A 1 100 ? 2.968 -2.494 -6.722 1.00 81.56 100 LYS A O 1
ATOM 802 N N . PHE A 1 101 ? 4.587 -3.173 -8.104 1.00 73.50 101 PHE A N 1
ATOM 803 C CA . PHE A 1 101 ? 4.011 -4.499 -8.259 1.00 73.50 101 PHE A CA 1
ATOM 804 C C . PHE A 1 101 ? 4.052 -5.260 -6.927 1.00 73.50 101 PHE A C 1
ATOM 806 O O . PHE A 1 101 ? 5.061 -5.245 -6.227 1.00 73.50 101 PHE A O 1
ATOM 813 N N . GLY A 1 102 ? 2.942 -5.903 -6.561 1.00 76.62 102 GLY A N 1
ATOM 814 C CA . GLY A 1 102 ? 2.832 -6.713 -5.343 1.00 76.62 102 GLY A CA 1
ATOM 815 C C . GLY A 1 102 ? 2.774 -5.937 -4.019 1.00 76.62 102 GLY A C 1
ATOM 816 O O . GLY A 1 102 ? 2.319 -6.509 -3.031 1.00 76.62 102 GLY A O 1
ATOM 817 N N . SER A 1 103 ? 3.138 -4.647 -3.982 1.00 80.06 103 SER A N 1
ATOM 818 C CA . SER A 1 103 ? 3.167 -3.851 -2.740 1.00 80.06 103 SER A CA 1
ATOM 819 C C . SER A 1 103 ? 1.789 -3.700 -2.109 1.00 80.06 103 SER A C 1
ATOM 821 O O . SER A 1 103 ? 1.630 -3.845 -0.904 1.00 80.06 103 SER A O 1
ATOM 823 N N . ILE A 1 104 ? 0.771 -3.498 -2.939 1.00 81.94 104 ILE A N 1
ATOM 824 C CA . ILE A 1 104 ? -0.616 -3.306 -2.511 1.00 81.94 104 ILE A CA 1
ATOM 825 C C . ILE A 1 104 ? -1.175 -4.565 -1.848 1.00 81.94 104 ILE A C 1
ATOM 827 O O . ILE A 1 104 ? -1.794 -4.491 -0.790 1.00 81.94 104 ILE A O 1
ATOM 831 N N . ASN A 1 105 ? -0.917 -5.732 -2.439 1.00 82.50 105 ASN A N 1
ATOM 832 C CA . ASN A 1 105 ? -1.378 -7.000 -1.881 1.00 82.50 105 ASN A CA 1
ATOM 833 C C . ASN A 1 105 ? -0.620 -7.326 -0.589 1.00 82.50 105 ASN A C 1
ATOM 835 O O . ASN A 1 105 ? -1.236 -7.788 0.369 1.00 82.50 105 ASN A O 1
ATOM 839 N N . ALA A 1 106 ? 0.689 -7.048 -0.548 1.00 81.88 106 ALA A N 1
ATOM 840 C CA . ALA A 1 106 ? 1.498 -7.205 0.655 1.00 81.88 106 ALA A CA 1
ATOM 841 C C . ALA A 1 106 ? 0.981 -6.310 1.793 1.00 81.88 106 ALA A C 1
ATOM 843 O O . ALA A 1 106 ? 0.753 -6.808 2.891 1.00 81.88 106 ALA A O 1
ATOM 844 N N . LEU A 1 107 ? 0.690 -5.037 1.504 1.00 83.75 107 LEU A N 1
ATOM 845 C CA . LEU A 1 107 ? 0.145 -4.082 2.469 1.00 83.75 107 LEU A CA 1
ATOM 846 C C . LEU A 1 107 ? -1.200 -4.543 3.030 1.00 83.75 107 LEU A C 1
ATOM 848 O O . LEU A 1 107 ? -1.385 -4.595 4.240 1.00 83.75 107 LEU A O 1
ATOM 852 N N . LEU A 1 108 ? -2.137 -4.919 2.158 1.00 84.38 108 LEU A N 1
ATOM 853 C CA . LEU A 1 108 ? -3.458 -5.386 2.584 1.00 84.38 108 LEU A CA 1
ATOM 854 C C . LEU A 1 108 ? -3.381 -6.685 3.393 1.00 84.38 108 LEU A C 1
ATOM 856 O O . LEU A 1 108 ? -4.147 -6.860 4.337 1.00 84.38 108 LEU A O 1
ATOM 860 N N . THR A 1 109 ? -2.451 -7.577 3.046 1.00 84.25 109 THR A N 1
ATOM 861 C CA . THR A 1 109 ? -2.213 -8.806 3.813 1.00 84.25 109 THR A CA 1
ATOM 862 C C . THR A 1 109 ? -1.673 -8.477 5.201 1.00 84.25 109 THR A C 1
ATOM 864 O O . THR A 1 109 ? -2.179 -9.008 6.180 1.00 84.25 109 THR A O 1
ATOM 867 N N . GLU A 1 110 ? -0.716 -7.556 5.323 1.00 81.25 110 GLU A N 1
ATOM 868 C CA . GLU A 1 110 ? -0.203 -7.125 6.630 1.00 81.25 110 GLU A CA 1
ATOM 869 C C . GLU A 1 110 ? -1.272 -6.431 7.486 1.00 81.25 110 GLU A C 1
ATOM 871 O O . GLU A 1 110 ? -1.383 -6.701 8.685 1.00 81.25 110 GLU A O 1
ATOM 876 N N . LEU A 1 111 ? -2.120 -5.591 6.884 1.00 82.00 111 LEU A N 1
ATOM 877 C CA . LEU A 1 111 ? -3.264 -5.011 7.592 1.00 82.00 111 LEU A CA 1
ATOM 878 C C . LEU A 1 111 ? -4.232 -6.105 8.067 1.00 82.00 111 LEU A C 1
ATOM 880 O O . LEU A 1 111 ? -4.648 -6.103 9.223 1.00 82.00 111 LEU A O 1
ATOM 884 N N . TYR A 1 112 ? -4.543 -7.088 7.223 1.00 85.69 112 TYR A N 1
ATOM 885 C CA . TYR A 1 112 ? -5.385 -8.216 7.618 1.00 85.69 112 TYR A CA 1
ATOM 886 C C . TYR A 1 112 ? -4.786 -9.004 8.790 1.00 85.69 112 TYR A C 1
ATOM 888 O O . TYR A 1 112 ? -5.477 -9.246 9.784 1.00 85.69 112 TYR A O 1
ATOM 896 N N . GLU A 1 113 ? -3.507 -9.382 8.696 1.00 82.94 113 GLU A N 1
ATOM 897 C CA . GLU A 1 113 ? -2.810 -10.154 9.732 1.00 82.94 113 GLU A CA 1
ATOM 898 C C . GLU A 1 113 ? -2.808 -9.416 11.075 1.00 82.94 113 GLU A C 1
ATOM 900 O O . GLU A 1 113 ? -2.905 -10.040 12.130 1.00 82.94 113 GLU A O 1
ATOM 905 N N . THR A 1 114 ? -2.747 -8.087 11.055 1.00 78.38 114 THR A N 1
ATOM 906 C CA . THR A 1 114 ? -2.644 -7.280 12.276 1.00 78.38 114 THR A CA 1
ATOM 907 C C . THR A 1 114 ? -3.989 -7.038 12.941 1.00 78.38 114 THR A C 1
ATOM 909 O O . THR A 1 114 ? -4.096 -7.201 14.158 1.00 78.38 114 THR A O 1
ATOM 912 N N . PHE A 1 115 ? -5.037 -6.747 12.167 1.00 79.50 115 PHE A N 1
ATOM 913 C CA . PHE A 1 115 ? -6.385 -6.577 12.713 1.00 79.50 115 PHE A CA 1
ATOM 914 C C . PHE A 1 115 ? -7.020 -7.899 13.143 1.00 79.50 115 PHE A C 1
ATOM 916 O O . PHE A 1 115 ? -7.692 -7.952 14.172 1.00 79.50 115 PHE A O 1
ATOM 923 N N . THR A 1 116 ? -6.793 -8.983 12.398 1.00 81.56 116 THR A N 1
ATOM 924 C CA . THR A 1 116 ? -7.423 -10.284 12.687 1.00 81.56 116 THR A CA 1
ATOM 925 C C . THR A 1 116 ? -6.550 -11.224 13.516 1.00 81.56 116 THR A C 1
ATOM 927 O O . THR A 1 116 ? -7.051 -12.236 14.006 1.00 81.56 116 THR A O 1
ATOM 930 N N . ARG A 1 117 ? -5.255 -10.908 13.680 1.00 79.38 117 ARG A N 1
ATOM 931 C CA . ARG A 1 117 ? -4.227 -11.752 14.326 1.00 79.38 117 ARG A CA 1
ATOM 932 C C . ARG A 1 117 ? -4.075 -13.145 13.702 1.00 79.38 117 ARG A C 1
ATOM 934 O O . ARG A 1 117 ? -3.463 -14.027 14.304 1.00 79.38 117 ARG A O 1
ATOM 941 N N . LYS A 1 118 ? -4.614 -13.354 12.498 1.00 80.62 118 LYS A N 1
ATOM 942 C CA . LYS A 1 118 ? -4.489 -14.594 11.725 1.00 80.62 118 LYS A CA 1
ATOM 943 C C . LYS A 1 118 ? -3.392 -14.416 10.693 1.00 80.62 118 LYS A C 1
ATOM 945 O O . LYS A 1 118 ? -3.445 -13.479 9.909 1.00 80.62 118 LYS A O 1
ATOM 950 N N . LYS A 1 119 ? -2.406 -15.314 10.691 1.00 77.44 119 LYS A N 1
ATOM 951 C CA . LYS A 1 119 ? -1.359 -15.328 9.665 1.00 77.44 119 LYS A CA 1
ATOM 952 C C . LYS A 1 119 ? -1.885 -15.992 8.403 1.00 77.44 119 LYS A C 1
ATOM 954 O O . LYS A 1 119 ? -2.494 -17.057 8.488 1.00 77.44 119 LYS A O 1
ATOM 959 N N . VAL A 1 120 ? -1.610 -15.384 7.258 1.00 76.94 120 VAL A N 1
ATOM 960 C CA . VAL A 1 120 ? -1.967 -15.937 5.950 1.00 76.94 120 VAL A CA 1
ATOM 961 C C . VAL A 1 120 ? -0.734 -16.619 5.368 1.00 76.94 120 VAL A C 1
ATOM 963 O O . VAL A 1 120 ? 0.395 -16.169 5.572 1.00 76.94 120 VAL A O 1
ATOM 966 N N . SER A 1 121 ? -0.930 -17.716 4.635 1.00 68.75 121 SER A N 1
ATOM 967 C CA . SER A 1 121 ? 0.165 -18.337 3.888 1.00 68.75 121 SER A CA 1
ATOM 968 C C . SER A 1 121 ? 0.726 -17.335 2.873 1.00 68.75 121 SER A C 1
ATOM 970 O O . SER A 1 121 ? 0.027 -16.904 1.954 1.00 68.75 121 SER A O 1
ATOM 972 N N . LYS A 1 122 ? 1.985 -16.923 3.057 1.00 65.81 122 LYS A N 1
ATOM 973 C CA . LYS A 1 122 ? 2.682 -16.014 2.141 1.00 65.81 122 LYS A CA 1
ATOM 974 C C . LYS A 1 122 ? 3.208 -16.834 0.967 1.00 65.81 122 LYS A C 1
ATOM 976 O O . LYS A 1 122 ? 4.310 -17.370 1.011 1.00 65.81 122 LYS A O 1
ATOM 981 N N . GLU A 1 123 ? 2.406 -16.953 -0.085 1.00 50.78 123 GLU A N 1
ATOM 982 C CA . GLU A 1 123 ? 2.828 -17.579 -1.339 1.00 50.78 123 GLU A CA 1
ATOM 983 C C . GLU A 1 123 ? 3.747 -16.620 -2.121 1.00 50.78 123 GLU A C 1
ATOM 985 O O . GLU A 1 123 ? 3.299 -15.856 -2.976 1.00 50.78 123 GLU A O 1
ATOM 990 N N . GLY A 1 124 ? 5.050 -16.613 -1.820 1.00 52.31 124 GLY A N 1
ATOM 991 C CA . GLY A 1 124 ? 6.025 -15.871 -2.626 1.00 52.31 124 GLY A CA 1
ATOM 992 C C . GLY A 1 124 ? 7.365 -15.594 -1.949 1.00 52.31 124 GLY A C 1
ATOM 993 O O . GLY A 1 124 ? 7.443 -15.408 -0.739 1.00 52.31 124 GLY A O 1
ATOM 994 N N . ALA A 1 125 ? 8.427 -15.552 -2.763 1.00 47.78 125 ALA A N 1
ATOM 995 C CA . ALA A 1 125 ? 9.757 -15.097 -2.355 1.00 47.78 125 ALA A CA 1
ATOM 996 C C . ALA A 1 125 ? 9.729 -13.633 -1.869 1.00 47.78 125 ALA A C 1
ATOM 998 O O . ALA A 1 125 ? 8.770 -12.917 -2.151 1.00 47.78 125 ALA A O 1
ATOM 999 N N . ALA A 1 126 ? 10.790 -13.235 -1.153 1.00 52.84 126 ALA A N 1
ATOM 1000 C CA . ALA A 1 126 ? 11.032 -11.923 -0.543 1.00 52.84 126 ALA A CA 1
ATOM 1001 C C . ALA A 1 126 ? 10.407 -10.732 -1.297 1.00 52.84 126 ALA A C 1
ATOM 1003 O O . ALA A 1 126 ? 10.355 -10.753 -2.525 1.00 52.84 126 ALA A O 1
ATOM 1004 N N . GLN A 1 127 ? 9.975 -9.704 -0.545 1.00 60.66 127 GLN A N 1
ATOM 1005 C CA . GLN A 1 127 ? 9.346 -8.441 -0.985 1.00 60.66 127 GLN A CA 1
ATOM 1006 C C . GLN A 1 127 ? 10.231 -7.600 -1.935 1.00 60.66 127 GLN A C 1
ATOM 1008 O O . GLN A 1 127 ? 10.499 -6.419 -1.724 1.00 60.66 127 GLN A O 1
ATOM 1013 N N . ASP A 1 128 ? 10.682 -8.182 -3.031 1.00 63.47 128 ASP A N 1
ATOM 1014 C CA . ASP A 1 128 ? 11.194 -7.449 -4.160 1.00 63.47 128 ASP A CA 1
ATOM 1015 C C . ASP A 1 128 ? 9.955 -6.888 -4.861 1.00 63.47 128 ASP A C 1
ATOM 1017 O O . ASP A 1 128 ? 9.303 -7.588 -5.632 1.00 63.47 128 ASP A O 1
ATOM 1021 N N . PHE A 1 129 ? 9.592 -5.628 -4.578 1.00 71.94 129 PHE A N 1
ATOM 1022 C CA . PHE A 1 129 ? 8.502 -4.875 -5.239 1.00 71.94 129 PHE A CA 1
ATOM 1023 C C . PHE A 1 129 ? 8.792 -4.584 -6.731 1.00 71.94 129 PHE A C 1
ATOM 1025 O O . PHE A 1 129 ? 8.450 -3.533 -7.273 1.00 71.94 129 PHE A O 1
ATOM 1032 N N . THR A 1 130 ? 9.484 -5.514 -7.381 1.00 76.06 130 THR A N 1
ATOM 1033 C CA . THR A 1 130 ? 9.932 -5.525 -8.766 1.00 76.06 130 THR A CA 1
ATOM 1034 C C . THR A 1 130 ? 9.448 -6.810 -9.416 1.00 76.06 130 THR A C 1
ATOM 1036 O O . THR A 1 130 ? 9.277 -7.833 -8.757 1.00 76.06 130 THR A O 1
ATOM 1039 N N . ASP A 1 131 ? 9.289 -6.800 -10.729 1.00 75.94 131 ASP A N 1
ATOM 1040 C CA . ASP A 1 131 ? 8.882 -7.985 -11.488 1.00 75.94 131 ASP A CA 1
ATOM 1041 C C . ASP A 1 131 ? 9.984 -9.062 -11.624 1.00 75.94 131 ASP A C 1
ATOM 1043 O O . ASP A 1 131 ? 9.769 -10.089 -12.265 1.00 75.94 131 ASP A O 1
ATOM 1047 N N . TYR A 1 132 ? 11.142 -8.881 -10.980 1.00 78.44 132 TYR A N 1
ATOM 1048 C CA . TYR A 1 132 ? 12.323 -9.748 -11.063 1.00 78.44 132 TYR A CA 1
ATOM 1049 C C . TYR A 1 132 ? 12.023 -11.244 -10.871 1.00 78.44 132 TYR A C 1
ATOM 1051 O O . TYR A 1 132 ? 12.379 -12.068 -11.716 1.00 78.44 132 TYR A O 1
ATOM 1059 N N . SER A 1 133 ? 11.319 -11.606 -9.796 1.00 77.06 133 SER A N 1
ATOM 1060 C CA . SER A 1 133 ? 10.979 -12.999 -9.463 1.00 77.06 133 SER A CA 1
ATOM 1061 C C . SER A 1 133 ? 10.103 -13.652 -10.533 1.00 77.06 133 SER A C 1
ATOM 1063 O O . SER A 1 133 ? 10.205 -14.850 -10.794 1.00 77.06 133 SER A O 1
ATOM 1065 N N . TYR A 1 134 ? 9.240 -12.858 -11.167 1.00 80.00 134 TYR A N 1
ATOM 1066 C CA . TYR A 1 134 ? 8.430 -13.296 -12.296 1.00 80.00 134 TYR A CA 1
ATOM 1067 C C . TYR A 1 134 ? 9.288 -13.445 -13.559 1.00 80.00 134 TYR A C 1
ATOM 1069 O O . TYR A 1 134 ? 9.226 -14.483 -14.213 1.00 80.00 134 TYR A O 1
ATOM 1077 N N . GLN A 1 135 ? 10.154 -12.471 -13.847 1.00 82.31 135 GLN A N 1
ATOM 1078 C CA . GLN A 1 135 ? 11.032 -12.484 -15.019 1.00 82.31 135 GLN A CA 1
ATOM 1079 C C . GLN A 1 135 ? 12.002 -13.671 -15.045 1.00 82.31 135 GLN A C 1
ATOM 1081 O O . GLN A 1 135 ? 12.255 -14.223 -16.115 1.00 82.31 135 GLN A O 1
ATOM 1086 N N . ILE A 1 136 ? 12.520 -14.102 -13.891 1.00 82.56 136 ILE A N 1
ATOM 1087 C CA . ILE A 1 136 ? 13.418 -15.266 -13.815 1.00 82.56 136 ILE A CA 1
ATOM 1088 C C . ILE A 1 136 ? 12.716 -16.555 -14.241 1.00 82.56 136 ILE A C 1
ATOM 1090 O O . ILE A 1 136 ? 13.335 -17.390 -14.901 1.00 82.56 136 ILE A O 1
ATOM 1094 N N . ARG A 1 137 ? 11.438 -16.716 -13.881 1.00 84.50 137 ARG A N 1
ATOM 1095 C CA . ARG A 1 137 ? 10.653 -17.920 -14.195 1.00 84.50 137 ARG A CA 1
ATOM 1096 C C . ARG A 1 137 ? 10.248 -18.001 -15.665 1.00 84.50 137 ARG A C 1
ATOM 1098 O O . ARG A 1 137 ? 9.878 -19.074 -16.127 1.00 84.50 137 ARG A O 1
ATOM 1105 N N . LEU A 1 138 ? 10.308 -16.887 -16.393 1.00 85.06 138 LEU A N 1
ATOM 1106 C CA . LEU A 1 138 ? 9.996 -16.855 -17.815 1.00 85.06 138 LEU A CA 1
ATOM 1107 C C . LEU A 1 138 ? 11.165 -17.393 -18.657 1.00 85.06 138 LEU A C 1
ATOM 1109 O O . LEU A 1 138 ? 12.331 -17.093 -18.356 1.00 85.06 138 LEU A O 1
ATOM 1113 N N . PRO A 1 139 ? 10.869 -18.118 -19.752 1.00 87.75 139 PRO A N 1
ATOM 1114 C CA . PRO A 1 139 ? 11.877 -18.500 -20.732 1.00 87.75 139 PRO A CA 1
ATOM 1115 C C . PRO A 1 139 ? 12.448 -17.259 -21.428 1.00 87.75 139 PRO A C 1
ATOM 1117 O O . PRO A 1 139 ? 11.770 -16.239 -21.548 1.00 87.75 139 PRO A O 1
ATOM 1120 N N . PHE A 1 140 ? 13.696 -17.345 -21.902 1.00 82.50 140 PHE A N 1
ATOM 1121 C CA . PHE A 1 140 ? 14.463 -16.190 -22.391 1.00 82.50 140 PHE A CA 1
ATOM 1122 C C . PHE A 1 140 ? 13.720 -15.358 -23.446 1.00 82.50 140 PHE A C 1
ATOM 1124 O O . PHE A 1 140 ? 13.658 -14.138 -23.331 1.00 82.50 140 PHE A O 1
ATOM 1131 N N . TYR A 1 141 ? 13.090 -16.017 -24.419 1.00 85.94 141 TYR A N 1
ATOM 1132 C CA . TYR A 1 141 ? 12.358 -15.359 -25.505 1.00 85.94 141 TYR A CA 1
ATOM 1133 C C . TYR A 1 141 ? 11.099 -14.602 -25.044 1.00 85.94 141 TYR A C 1
ATOM 1135 O O . TYR A 1 141 ? 10.644 -13.701 -25.740 1.00 85.94 141 TYR A O 1
ATOM 1143 N N . ALA A 1 142 ? 10.528 -14.949 -23.884 1.00 87.06 142 ALA A N 1
ATOM 1144 C CA . ALA A 1 142 ? 9.341 -14.299 -23.323 1.00 87.06 142 ALA A CA 1
ATOM 1145 C C . ALA A 1 142 ? 9.692 -13.172 -22.335 1.00 87.06 142 ALA A C 1
ATOM 1147 O O . ALA A 1 142 ? 8.798 -12.512 -21.796 1.00 87.06 142 ALA A O 1
ATOM 1148 N N . ARG A 1 143 ? 10.984 -1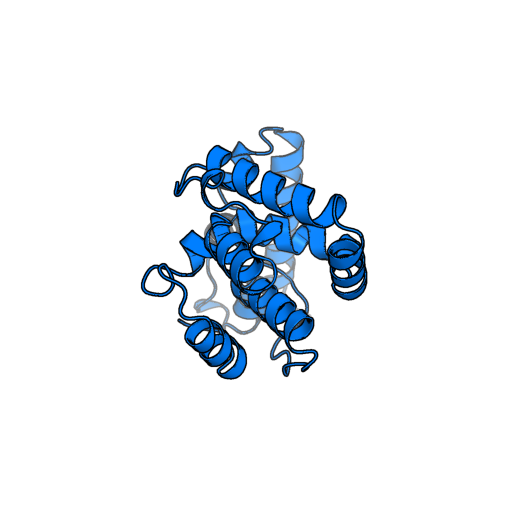2.955 -22.057 1.00 85.38 143 ARG A N 1
ATOM 1149 C CA . ARG A 1 143 ? 11.432 -11.899 -21.146 1.00 85.38 143 ARG A CA 1
ATOM 1150 C C . ARG A 1 143 ? 11.362 -10.530 -21.834 1.00 85.38 143 ARG A C 1
ATOM 1152 O O . ARG A 1 143 ? 11.687 -10.411 -23.014 1.00 85.38 143 ARG A O 1
ATOM 1159 N N . PRO A 1 144 ? 10.969 -9.470 -21.109 1.00 85.25 144 PRO A N 1
ATOM 1160 C CA . PRO A 1 144 ? 11.005 -8.115 -21.645 1.00 85.25 144 PRO A CA 1
ATOM 1161 C C . PRO A 1 144 ? 12.449 -7.640 -21.865 1.00 85.25 144 PRO A C 1
ATOM 1163 O O . PRO A 1 144 ? 13.373 -8.033 -21.153 1.00 85.25 144 PRO A O 1
ATOM 1166 N N . THR A 1 145 ? 12.643 -6.733 -22.822 1.00 87.69 145 THR A N 1
ATOM 1167 C CA . THR A 1 145 ? 13.924 -6.043 -23.031 1.00 87.69 145 THR A CA 1
ATOM 1168 C C . THR A 1 145 ? 14.340 -5.272 -21.775 1.00 87.69 145 THR A C 1
ATOM 1170 O O . THR A 1 145 ? 13.484 -4.736 -21.069 1.00 87.69 145 THR A O 1
ATOM 1173 N N . ALA A 1 146 ? 15.648 -5.113 -21.548 1.00 84.06 146 ALA A N 1
ATOM 1174 C CA . ALA A 1 146 ? 16.202 -4.381 -20.404 1.00 84.06 146 ALA A CA 1
ATOM 1175 C C . ALA A 1 146 ? 15.539 -3.007 -20.171 1.00 84.06 146 ALA A C 1
ATOM 1177 O O . ALA A 1 146 ? 15.117 -2.702 -19.057 1.00 84.06 146 ALA A O 1
ATOM 1178 N N . ALA A 1 147 ? 15.359 -2.213 -21.231 1.00 85.69 147 ALA A N 1
ATOM 1179 C CA . ALA A 1 147 ? 14.678 -0.919 -21.157 1.00 85.69 147 ALA A CA 1
ATOM 1180 C C . ALA A 1 147 ? 13.218 -1.030 -20.670 1.00 85.69 147 ALA A C 1
ATOM 1182 O O . ALA A 1 147 ? 12.760 -0.200 -19.884 1.00 85.69 147 ALA A O 1
ATOM 1183 N N . ARG A 1 148 ? 12.487 -2.069 -21.097 1.00 86.12 148 ARG A N 1
ATOM 1184 C CA . ARG A 1 148 ? 11.099 -2.310 -20.677 1.00 86.12 148 ARG A CA 1
ATOM 1185 C C . ARG A 1 148 ? 11.021 -2.766 -19.219 1.00 86.12 148 ARG A C 1
ATOM 1187 O O . ARG A 1 148 ? 10.134 -2.301 -18.512 1.00 86.12 148 ARG A O 1
ATOM 1194 N N . THR A 1 149 ? 11.962 -3.586 -18.751 1.00 83.50 149 THR A N 1
ATOM 1195 C CA . THR A 1 149 ? 12.083 -3.949 -17.326 1.00 83.50 149 THR A CA 1
ATOM 1196 C C . THR A 1 149 ? 12.302 -2.721 -16.451 1.00 83.50 149 THR A C 1
ATOM 1198 O O . THR A 1 149 ? 11.567 -2.507 -15.489 1.00 83.50 149 THR A O 1
ATOM 1201 N N . ILE A 1 150 ? 13.263 -1.868 -16.822 1.00 84.94 150 ILE A N 1
ATOM 1202 C CA . ILE A 1 150 ? 13.567 -0.635 -16.083 1.00 84.94 150 ILE A CA 1
ATOM 1203 C C . ILE A 1 150 ? 12.325 0.263 -16.025 1.00 84.94 150 ILE A C 1
ATOM 1205 O O . ILE A 1 150 ? 11.939 0.716 -14.950 1.00 84.94 150 ILE A O 1
ATOM 1209 N N . LYS A 1 151 ? 11.646 0.455 -17.164 1.00 85.06 151 LYS A N 1
ATOM 1210 C CA . LYS A 1 151 ? 10.411 1.250 -17.246 1.00 85.06 151 LYS A CA 1
ATOM 1211 C C . LYS A 1 151 ? 9.273 0.690 -16.383 1.00 85.06 151 LYS A C 1
ATOM 1213 O O . LYS A 1 151 ? 8.466 1.459 -15.871 1.00 85.06 151 LYS A O 1
ATOM 1218 N N . ASN A 1 152 ? 9.167 -0.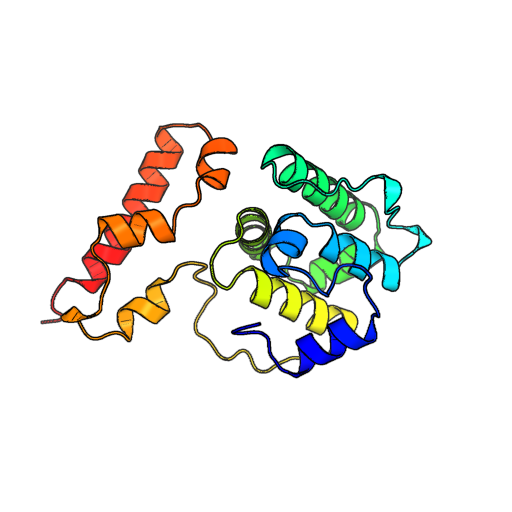629 -16.243 1.00 83.69 152 ASN A N 1
ATOM 1219 C CA . ASN A 1 152 ? 8.103 -1.249 -15.454 1.00 83.69 152 ASN A CA 1
ATOM 1220 C C . ASN A 1 152 ? 8.347 -1.130 -13.940 1.00 83.69 152 ASN A C 1
ATOM 1222 O O . ASN A 1 152 ? 7.385 -0.925 -13.191 1.00 83.69 152 ASN A O 1
ATOM 1226 N N . ASN A 1 153 ? 9.610 -1.246 -13.512 1.00 84.25 153 ASN A N 1
ATOM 1227 C CA . ASN A 1 153 ? 10.006 -1.247 -12.100 1.00 84.25 153 ASN A CA 1
ATOM 1228 C C . ASN A 1 153 ? 10.200 0.158 -11.513 1.00 84.25 153 ASN A C 1
ATOM 1230 O O . ASN A 1 153 ? 10.000 0.333 -10.312 1.00 84.25 153 ASN A O 1
ATOM 1234 N N . ILE A 1 154 ? 10.548 1.153 -12.335 1.00 84.88 154 ILE A N 1
ATOM 1235 C CA . ILE A 1 154 ? 10.676 2.554 -11.912 1.00 84.88 154 ILE A CA 1
ATOM 1236 C C . ILE A 1 154 ? 9.378 3.299 -12.229 1.00 84.88 154 ILE A C 1
ATOM 1238 O O . ILE A 1 154 ? 8.973 3.386 -13.389 1.00 84.88 154 ILE A O 1
ATOM 1242 N N . LYS A 1 155 ? 8.718 3.867 -11.213 1.00 81.56 155 LYS A N 1
ATOM 1243 C CA . LYS A 1 155 ? 7.507 4.673 -11.418 1.00 81.56 155 LYS A CA 1
ATOM 1244 C C . LYS A 1 155 ? 7.836 6.153 -11.572 1.00 81.56 155 LYS A C 1
ATOM 1246 O O . LYS A 1 155 ? 8.641 6.705 -10.831 1.00 81.56 155 LYS A O 1
ATOM 1251 N N . ASN A 1 156 ? 7.107 6.834 -12.458 1.00 78.12 156 ASN A N 1
ATOM 1252 C CA . ASN A 1 156 ? 7.205 8.291 -12.613 1.00 78.12 156 ASN A CA 1
ATOM 1253 C C . ASN A 1 156 ? 6.957 9.036 -11.291 1.00 78.12 156 ASN A C 1
ATOM 1255 O O . ASN A 1 156 ? 7.554 10.079 -11.062 1.00 78.12 156 ASN A O 1
ATOM 1259 N N . SER A 1 157 ? 6.117 8.491 -10.406 1.00 75.81 157 SER A N 1
ATOM 1260 C CA . SER A 1 157 ? 5.862 9.075 -9.087 1.00 75.81 157 SER A CA 1
ATOM 1261 C C . SER A 1 157 ? 7.104 9.133 -8.197 1.00 75.81 157 SER A C 1
ATOM 1263 O O . SER A 1 157 ? 7.274 10.127 -7.504 1.00 75.81 157 SER A O 1
ATOM 1265 N N . GLU A 1 158 ? 7.993 8.136 -8.258 1.00 80.75 158 GLU A N 1
ATOM 1266 C CA . GLU A 1 158 ? 9.265 8.144 -7.508 1.00 80.75 158 GLU A CA 1
ATOM 1267 C C . GLU A 1 158 ? 10.185 9.263 -8.000 1.00 80.75 158 GLU A C 1
ATOM 1269 O O . GLU A 1 158 ? 10.852 9.935 -7.218 1.00 80.75 158 GLU A O 1
ATOM 1274 N N . LEU A 1 159 ? 10.198 9.476 -9.319 1.00 78.69 159 LEU A N 1
ATOM 1275 C CA . LEU A 1 159 ? 11.034 10.485 -9.967 1.00 78.69 159 LEU A CA 1
ATOM 1276 C C . LEU A 1 159 ? 10.542 11.912 -9.705 1.00 78.69 159 LEU A C 1
ATOM 1278 O O . LEU A 1 159 ? 11.350 12.841 -9.751 1.00 78.69 159 LEU A O 1
ATOM 1282 N N . ILE A 1 160 ? 9.234 12.077 -9.489 1.00 80.31 160 ILE A N 1
ATOM 1283 C CA . ILE A 1 160 ? 8.605 13.355 -9.137 1.00 80.31 160 ILE A CA 1
ATOM 1284 C C . ILE A 1 160 ? 8.855 13.676 -7.662 1.00 80.31 160 ILE A C 1
ATOM 1286 O O . ILE A 1 160 ? 9.197 14.810 -7.348 1.00 80.31 160 ILE A O 1
ATOM 1290 N N . GLU A 1 161 ? 8.721 12.690 -6.771 1.00 76.56 161 GLU A N 1
ATOM 1291 C CA . GLU A 1 161 ? 8.935 12.887 -5.333 1.00 76.56 161 GLU A CA 1
ATOM 1292 C C . GLU A 1 161 ? 10.405 13.177 -4.997 1.00 76.56 161 GLU A C 1
ATOM 1294 O O . GLU A 1 161 ? 10.694 14.047 -4.180 1.00 76.56 161 GLU A O 1
ATOM 1299 N N . LYS A 1 162 ? 11.342 12.481 -5.656 1.00 79.94 162 LYS A N 1
ATOM 1300 C CA . LYS A 1 162 ? 12.790 12.677 -5.485 1.00 79.94 162 LYS A CA 1
ATOM 1301 C C . LYS A 1 162 ? 13.405 13.123 -6.818 1.00 79.94 162 LYS A C 1
ATOM 1303 O O . LYS A 1 162 ? 13.894 12.278 -7.578 1.00 79.94 162 LYS A O 1
ATOM 1308 N N . PRO A 1 163 ? 13.385 14.434 -7.136 1.00 76.56 163 PRO A N 1
ATOM 1309 C CA . PRO A 1 163 ? 13.863 14.943 -8.421 1.00 76.56 163 PRO A CA 1
ATOM 1310 C C . PRO A 1 163 ? 15.388 14.855 -8.605 1.00 76.56 163 PRO A C 1
ATOM 1312 O O . PRO A 1 163 ? 15.860 15.001 -9.733 1.00 76.56 163 PRO A O 1
ATOM 1315 N N . ASP A 1 164 ? 16.146 14.563 -7.543 1.00 85.75 164 ASP A N 1
ATOM 1316 C CA . ASP A 1 164 ? 17.609 14.485 -7.551 1.00 85.75 164 ASP A CA 1
ATOM 1317 C C . ASP A 1 164 ? 18.167 13.536 -8.617 1.00 85.75 164 ASP A C 1
ATOM 1319 O O . ASP A 1 164 ? 17.965 12.316 -8.585 1.00 85.75 164 ASP A O 1
ATOM 1323 N N . MET A 1 165 ? 18.975 14.088 -9.524 1.00 78.44 165 MET A N 1
ATOM 1324 C CA . MET A 1 165 ? 19.601 13.344 -10.621 1.00 78.44 165 MET A CA 1
ATOM 1325 C C . MET A 1 165 ? 20.477 12.184 -10.120 1.00 78.44 165 MET A C 1
ATOM 1327 O O . MET A 1 165 ? 20.446 11.088 -10.680 1.00 78.44 165 MET A O 1
ATOM 1331 N N . LEU A 1 166 ? 21.191 12.396 -9.013 1.00 81.06 166 LEU A N 1
ATOM 1332 C CA . LEU A 1 166 ? 22.095 11.413 -8.414 1.00 81.06 166 LEU A CA 1
ATOM 1333 C C . LEU A 1 166 ? 21.328 10.204 -7.847 1.00 81.06 166 LEU A C 1
ATOM 1335 O O . LEU A 1 166 ? 21.788 9.063 -7.923 1.00 81.06 166 LEU A O 1
ATOM 1339 N N . ASN A 1 167 ? 20.121 10.431 -7.322 1.00 79.88 167 ASN A N 1
ATOM 1340 C CA . ASN A 1 167 ? 19.257 9.354 -6.850 1.00 79.88 167 ASN A CA 1
ATOM 1341 C C . ASN A 1 167 ? 18.664 8.560 -8.026 1.00 79.88 167 ASN A C 1
ATOM 1343 O O . ASN A 1 167 ? 18.659 7.328 -8.004 1.00 79.88 167 ASN A O 1
ATOM 1347 N N . ARG A 1 168 ? 18.246 9.252 -9.096 1.00 81.31 168 ARG A N 1
ATOM 1348 C CA . ARG A 1 168 ? 17.750 8.607 -10.325 1.00 81.31 168 ARG A CA 1
ATOM 1349 C C . ARG A 1 168 ? 18.795 7.676 -10.926 1.00 81.31 168 ARG A C 1
ATOM 1351 O O . ARG A 1 168 ? 18.485 6.530 -11.245 1.00 81.31 168 ARG A O 1
ATOM 1358 N N . GLU A 1 169 ? 20.038 8.136 -11.014 1.00 84.19 169 GLU A N 1
ATOM 1359 C CA . GLU A 1 169 ? 21.136 7.325 -11.530 1.00 84.19 169 GLU A CA 1
ATOM 1360 C C . GLU A 1 169 ? 21.380 6.075 -10.672 1.00 84.19 169 GLU A C 1
ATOM 1362 O O . GLU A 1 169 ? 21.506 4.972 -11.207 1.00 84.19 169 GLU A O 1
ATOM 1367 N N . LYS A 1 170 ? 21.380 6.212 -9.340 1.00 84.44 170 LYS A N 1
ATOM 1368 C CA . LYS A 1 170 ? 21.518 5.076 -8.413 1.00 84.44 170 LYS A CA 1
ATOM 1369 C C . LYS A 1 170 ? 20.417 4.031 -8.611 1.00 84.44 170 LYS A C 1
ATOM 1371 O O . LYS A 1 170 ? 20.719 2.837 -8.676 1.00 84.44 170 LYS A O 1
ATOM 1376 N N . VAL A 1 171 ? 19.159 4.461 -8.734 1.00 81.56 171 VAL A N 1
ATOM 1377 C CA . VAL A 1 171 ? 18.010 3.562 -8.945 1.00 81.56 171 VAL A CA 1
ATOM 1378 C C . VAL A 1 171 ? 18.117 2.847 -10.293 1.00 81.56 171 VAL A C 1
ATOM 1380 O O . VAL A 1 171 ? 17.996 1.621 -10.345 1.00 81.56 171 VAL A O 1
ATOM 1383 N N . VAL A 1 172 ? 18.418 3.582 -11.368 1.00 84.56 172 VAL A N 1
ATOM 1384 C CA . VAL A 1 172 ? 18.586 3.006 -12.713 1.00 84.56 172 VAL A CA 1
ATOM 1385 C C . VAL A 1 172 ? 19.738 2.003 -12.738 1.00 84.56 172 VAL A C 1
ATOM 1387 O O . VAL A 1 172 ? 19.562 0.891 -13.235 1.00 84.56 172 VAL A O 1
ATOM 1390 N N . ARG A 1 173 ? 20.894 2.343 -12.151 1.00 84.62 173 ARG A N 1
ATOM 1391 C CA . ARG A 1 173 ? 22.038 1.423 -12.044 1.00 84.62 173 ARG A CA 1
ATOM 1392 C C . ARG A 1 173 ? 21.652 0.148 -11.293 1.00 84.62 173 ARG A C 1
ATOM 1394 O O . ARG A 1 173 ? 21.966 -0.941 -11.767 1.00 84.62 173 ARG A O 1
ATOM 1401 N N . LYS A 1 174 ? 20.942 0.253 -10.163 1.00 84.56 174 LYS A N 1
ATOM 1402 C CA . LYS A 1 174 ? 20.492 -0.909 -9.372 1.00 84.56 174 LYS A CA 1
ATOM 1403 C C . LYS A 1 174 ? 19.620 -1.861 -10.195 1.00 84.56 174 LYS A C 1
ATOM 1405 O O . LYS A 1 174 ? 19.865 -3.067 -10.184 1.00 84.56 174 LYS A O 1
ATOM 1410 N N . GLU A 1 175 ? 18.635 -1.336 -10.919 1.00 82.81 175 GLU A N 1
ATOM 1411 C CA . GLU A 1 175 ? 17.764 -2.155 -11.771 1.00 82.81 175 GLU A CA 1
ATOM 1412 C C . GLU A 1 175 ? 18.523 -2.737 -12.972 1.00 82.81 175 GLU A C 1
ATOM 1414 O O . GLU A 1 175 ? 18.357 -3.913 -13.299 1.00 82.81 175 GLU A O 1
ATOM 1419 N N . PHE A 1 176 ? 19.440 -1.974 -13.568 1.00 83.44 176 PHE A N 1
ATOM 1420 C CA . PHE A 1 176 ? 20.308 -2.467 -14.637 1.00 83.44 176 PHE A CA 1
ATOM 1421 C C . PHE A 1 176 ? 21.180 -3.649 -14.181 1.00 83.44 176 PHE A C 1
ATOM 1423 O O . PHE A 1 176 ? 21.275 -4.655 -14.887 1.00 83.44 176 PHE A O 1
ATOM 1430 N N . TYR A 1 177 ? 21.765 -3.585 -12.980 1.00 83.25 177 TYR A N 1
ATOM 1431 C CA . TYR A 1 177 ? 22.545 -4.695 -12.421 1.00 83.25 177 TYR A CA 1
ATOM 1432 C C . TYR A 1 177 ? 21.708 -5.966 -12.223 1.00 83.25 177 TYR A C 1
ATOM 1434 O O . TYR A 1 177 ? 22.189 -7.060 -12.530 1.00 83.25 177 TYR A O 1
ATOM 1442 N N . LYS A 1 178 ? 20.450 -5.843 -11.775 1.00 79.00 178 LYS A N 1
ATOM 1443 C CA . LYS A 1 178 ? 19.529 -6.990 -11.664 1.00 79.00 178 LYS A CA 1
ATOM 1444 C C . LYS A 1 178 ? 19.254 -7.626 -13.026 1.00 79.00 178 LYS A C 1
ATOM 1446 O O . LYS A 1 178 ? 19.303 -8.847 -13.152 1.00 79.00 178 LYS A O 1
ATOM 1451 N N . VAL A 1 179 ? 19.017 -6.805 -14.050 1.00 79.75 179 VAL A N 1
ATOM 1452 C CA . VAL A 1 179 ? 18.796 -7.284 -15.422 1.00 79.75 179 VAL A CA 1
ATOM 1453 C C . VAL A 1 179 ? 20.040 -7.990 -15.961 1.00 79.75 179 VAL A C 1
ATOM 1455 O O . VAL A 1 179 ? 19.930 -9.094 -16.489 1.00 79.75 179 VAL A O 1
ATOM 1458 N N . LYS A 1 180 ? 21.234 -7.416 -15.769 1.00 77.69 180 LYS A N 1
ATOM 1459 C CA . LYS A 1 180 ? 22.498 -8.031 -16.206 1.00 77.69 180 LYS A CA 1
ATOM 1460 C C . LYS A 1 180 ? 22.718 -9.402 -15.557 1.00 77.69 180 LYS A C 1
ATOM 1462 O O . LYS A 1 180 ? 23.054 -10.358 -16.253 1.00 77.69 180 LYS A O 1
ATOM 1467 N N . LYS A 1 181 ? 22.452 -9.525 -14.252 1.00 74.19 181 LYS A N 1
ATOM 1468 C CA . LYS A 1 181 ? 22.551 -10.795 -13.511 1.00 74.19 181 LYS A CA 1
ATOM 1469 C C . LYS A 1 181 ? 21.603 -11.879 -14.045 1.00 74.19 181 LYS A C 1
ATOM 1471 O O . LYS A 1 181 ? 21.921 -13.058 -13.941 1.00 74.19 181 LYS A O 1
ATOM 1476 N N . ASN A 1 182 ? 20.475 -11.491 -14.644 1.00 65.31 182 ASN A N 1
ATOM 1477 C CA . ASN A 1 182 ? 19.515 -12.415 -15.258 1.00 65.31 182 ASN A CA 1
ATOM 1478 C C . ASN A 1 182 ? 19.890 -12.870 -16.679 1.00 65.31 182 ASN A C 1
ATOM 1480 O O . ASN A 1 182 ? 19.337 -13.869 -17.145 1.00 65.31 182 ASN A O 1
ATOM 1484 N N . ILE A 1 183 ? 20.759 -12.126 -17.373 1.00 63.47 183 ILE A N 1
ATOM 1485 C CA . ILE A 1 183 ? 21.180 -12.397 -18.760 1.00 63.47 183 ILE A CA 1
ATOM 1486 C C . ILE A 1 183 ? 22.502 -13.173 -18.797 1.00 63.47 183 ILE A C 1
ATOM 1488 O O . ILE A 1 183 ? 22.728 -13.924 -19.742 1.00 63.47 183 ILE A O 1
ATOM 1492 N N . SER A 1 184 ? 23.365 -13.026 -17.783 1.00 57.50 184 SER A N 1
ATOM 1493 C CA . SER A 1 184 ? 24.609 -13.797 -17.718 1.00 57.50 184 SER A CA 1
ATOM 1494 C C . SER A 1 184 ? 24.313 -15.303 -17.697 1.00 57.50 184 SER A C 1
ATOM 1496 O O . SER A 1 184 ? 23.590 -15.759 -16.805 1.00 57.50 184 SER A O 1
ATOM 1498 N N . PRO A 1 185 ? 24.872 -16.086 -18.637 1.00 52.53 185 PRO A N 1
ATOM 1499 C CA . PRO A 1 185 ? 24.807 -17.535 -18.557 1.00 52.53 185 PRO A CA 1
ATOM 1500 C C . PRO A 1 185 ? 25.496 -17.973 -17.262 1.00 52.53 185 PRO A C 1
ATOM 1502 O O . PRO A 1 185 ? 26.621 -17.560 -16.977 1.00 52.53 185 PRO A O 1
ATOM 1505 N N . ARG A 1 186 ? 24.791 -18.764 -16.447 1.00 53.28 186 ARG A N 1
ATOM 1506 C CA . ARG A 1 186 ? 25.422 -19.518 -15.361 1.00 53.28 186 ARG A CA 1
ATOM 1507 C C . ARG A 1 186 ? 26.213 -20.640 -16.030 1.00 53.28 186 ARG A C 1
ATOM 1509 O O . ARG A 1 186 ? 25.632 -21.680 -16.326 1.00 53.28 186 ARG A O 1
ATOM 1516 N N . PHE A 1 187 ? 27.465 -20.356 -16.364 1.00 39.31 187 PHE A N 1
ATOM 1517 C CA . PHE A 1 187 ? 28.474 -21.380 -16.605 1.00 39.31 187 PHE A CA 1
ATOM 1518 C C . PHE A 1 187 ? 29.077 -21.790 -15.265 1.00 39.31 187 PHE A C 1
ATOM 1520 O O . PHE A 1 187 ? 29.260 -20.884 -14.417 1.00 39.31 187 PHE A O 1
#

InterPro domains:
  IPR010441 CH-like domain in sperm protein [PF06294] (9-113)
  IPR036872 CH domain superfamily [G3DSA:1.10.418.10] (4-123)
  IPR052111 Spermatogenesis and Ciliary Microtubule-associated Protein [PTHR12509] (3-165)

Sequence (187 aa):
MAGLTREVARWLLSLNLPHFNKKLQCYVANGVLVAEILHCYYPNKVQLEHYVDGNSVHTRVSNWDLIKKVFINDKLIFKLCASLNLSLNSNLIDAAIHGKFGSINALLTELYETFTRKKVSKEGAAQDFTDYSYQIRLPFYARPTAARTIKNNIKNSELIEKPDMLNREKVVRKEFYKVKKNISPRF

Foldseek 3Di:
DPPADPLLVVVLVVLVQPPPPDDLLQCQLQCLSVLSVCCSVPVPQRDSVLQDRDNDLVSSVSSVVSVVCSCPPDPVSVVLCVVLVVVVCVVLNVLSNLSQAPSSSVVSQSVCCSVVVDHDPPPDDDPPSACLVVQLPDDPVPHDDLVVRLVRRDGPSVCVVPVDPVVVVVSSVVSSVSVVVSPDDPD

pLDDT: mean 76.93, std 11.62, range [37.78, 90.5]

Radius of gyration: 17.89 Å; chains: 1; bounding box: 47×37×47 Å